Protein AF-E3GDX3-F1 (afdb_monomer_lite)

pLDDT: mean 76.15, std 14.38, range [38.31, 95.12]

Secondary structure (DSSP, 8-state):
-EEEEEEEETTEEEEEEEEEPPP-HHHHTTTTS--EEEEEEEEETTEEPS-GGGEEEESS-TT---SEEEE-THHHHHHHHHHT----TTSPEEEEPPHHHHHHHHHHHHHHHHHHHHHHHHHHHHHHHHHTT--TTPEEEEEEETTEEEEE-TT---TTT--EEEET-S-S-HHHHHHHHHHTGGGEEEE-GGG-EEEEEEHHHHHHHHHHHHTT-

Foldseek 3Di:
DWDWDWDAFLNDIKIKTFAFDPDDLVNLLFPFDFLWTQTPWIDIPNRTDPCSRQWTWGQADPVRPGTWIKGADVRQVVSCVVNVDDDDPRDIDTGDDDPVCRVVSVVVSVVVVVVSVVSLVVLVVVVVVLLVVDDQQFKWKWWDDLRFIFIDGPPPPPPPDPSSSNRRVDHSPPVVVVLCVVQFVVQFPQADPPRITMGIDRVNSVVVSVVVVVVVD

Organism: NCBI:txid53442

Structure (mmCIF, N/CA/C/O backbone):
data_AF-E3GDX3-F1
#
_entry.id   AF-E3GDX3-F1
#
loop_
_atom_site.group_PDB
_atom_site.id
_atom_site.type_symbol
_atom_site.label_atom_id
_atom_site.label_alt_id
_atom_site.label_comp_id
_atom_site.label_asym_id
_atom_site.label_entity_id
_atom_site.label_seq_id
_atom_site.pdbx_PDB_ins_code
_atom_site.Cartn_x
_atom_site.Cartn_y
_atom_site.Cartn_z
_atom_site.occupancy
_atom_site.B_iso_or_equiv
_atom_site.auth_seq_id
_atom_site.auth_comp_id
_atom_site.auth_asym_id
_atom_site.auth_atom_id
_atom_site.pdbx_PDB_model_num
ATOM 1 N N . MET A 1 1 ? 6.123 3.458 11.623 1.00 82.56 1 MET A N 1
ATOM 2 C CA . MET A 1 1 ? 5.104 4.140 12.452 1.00 82.56 1 MET A CA 1
ATOM 3 C C . MET A 1 1 ? 4.732 3.248 13.625 1.00 82.56 1 MET A C 1
ATOM 5 O O . MET A 1 1 ? 4.450 2.070 13.415 1.00 82.56 1 MET A O 1
ATOM 9 N N . GLU A 1 2 ? 4.733 3.815 14.831 1.00 89.88 2 GLU A N 1
ATOM 10 C CA . GLU A 1 2 ? 4.191 3.199 16.049 1.00 89.88 2 GLU A CA 1
ATOM 11 C C . GLU A 1 2 ? 3.117 4.137 16.609 1.00 89.88 2 GLU A C 1
ATOM 13 O O . GLU A 1 2 ? 3.376 5.318 16.851 1.00 89.88 2 GLU A O 1
ATOM 18 N N . PHE A 1 3 ? 1.892 3.639 16.762 1.00 92.06 3 PHE A N 1
ATOM 19 C CA . PHE A 1 3 ? 0.749 4.476 17.115 1.00 92.06 3 PHE A CA 1
ATOM 20 C C . PHE A 1 3 ? -0.175 3.770 18.101 1.00 92.06 3 PHE A C 1
ATOM 22 O O . PHE A 1 3 ? -0.513 2.602 17.915 1.00 92.06 3 PHE A O 1
ATOM 29 N N . ARG A 1 4 ? -0.610 4.491 19.136 1.00 94.44 4 ARG A N 1
ATOM 30 C CA . ARG A 1 4 ? -1.522 3.983 20.162 1.00 94.44 4 ARG A CA 1
ATOM 31 C C . ARG A 1 4 ? -2.714 4.914 20.314 1.00 94.44 4 ARG A C 1
ATOM 33 O O . ARG A 1 4 ? -2.532 6.124 20.419 1.00 94.44 4 ARG A O 1
ATOM 40 N N . PHE A 1 5 ? -3.914 4.351 20.386 1.00 95.12 5 PHE A N 1
ATOM 41 C CA . PHE A 1 5 ? -5.121 5.111 20.702 1.00 95.12 5 PHE A CA 1
ATOM 42 C C . PHE A 1 5 ? -6.168 4.261 21.414 1.00 95.12 5 PHE A C 1
ATOM 44 O O . PHE A 1 5 ? -6.120 3.033 21.393 1.00 95.12 5 PHE A O 1
ATOM 51 N N . GLU A 1 6 ? -7.130 4.938 22.030 1.00 95.00 6 GLU A N 1
ATOM 52 C CA . GLU A 1 6 ? -8.251 4.319 22.729 1.00 95.00 6 GLU A CA 1
ATOM 53 C C . GLU A 1 6 ? -9.556 4.759 22.070 1.00 95.00 6 GLU A C 1
ATOM 55 O O . GLU A 1 6 ? -9.704 5.922 21.699 1.00 95.00 6 GLU A O 1
ATOM 60 N N . THR A 1 7 ? -10.495 3.837 21.894 1.00 94.06 7 THR A N 1
ATOM 61 C CA . THR A 1 7 ? -11.813 4.113 21.313 1.00 94.06 7 THR A CA 1
ATOM 62 C C . THR A 1 7 ? -12.870 3.206 21.937 1.00 94.06 7 THR A C 1
ATOM 64 O O . THR A 1 7 ? -12.538 2.208 22.578 1.00 94.06 7 THR A O 1
ATOM 67 N N . GLU A 1 8 ? -14.144 3.537 21.755 1.00 91.94 8 GLU A N 1
ATOM 68 C CA . GLU A 1 8 ? -15.252 2.692 22.195 1.00 91.94 8 GLU A CA 1
ATOM 69 C C . GLU A 1 8 ? -15.771 1.848 21.025 1.00 91.94 8 GLU A C 1
ATOM 71 O O . GLU A 1 8 ? -16.096 2.365 19.956 1.00 91.94 8 GLU A O 1
ATOM 76 N N . LEU A 1 9 ? -15.871 0.535 21.235 1.00 90.38 9 LEU A N 1
ATOM 77 C CA . LEU A 1 9 ? -16.475 -0.415 20.304 1.00 90.38 9 LEU A CA 1
ATOM 78 C C . LEU A 1 9 ? -17.530 -1.232 21.048 1.00 90.38 9 LEU A C 1
ATOM 80 O O . LEU A 1 9 ? -17.226 -1.896 22.037 1.00 90.38 9 LEU A O 1
ATOM 84 N N . GLY A 1 10 ? -18.780 -1.177 20.580 1.00 87.62 10 GLY A N 1
ATOM 85 C CA . GLY A 1 10 ? -19.881 -1.962 21.153 1.00 87.62 10 GLY A CA 1
ATOM 86 C C . GLY A 1 10 ? -20.131 -1.692 22.641 1.00 87.62 10 GLY A C 1
ATOM 87 O O . GLY A 1 10 ? -20.472 -2.610 23.385 1.00 87.62 10 GLY A O 1
ATOM 88 N N . GLY A 1 11 ? -19.918 -0.452 23.097 1.00 88.75 11 GLY A N 1
ATOM 89 C CA . GLY A 1 11 ? -20.055 -0.078 24.509 1.00 88.75 11 GLY A CA 1
ATOM 90 C C . GLY A 1 11 ? -18.893 -0.522 25.403 1.00 88.75 11 GLY A C 1
ATOM 91 O O . GLY A 1 11 ? -19.018 -0.486 26.627 1.00 88.75 11 GLY A O 1
ATOM 92 N N . LYS A 1 12 ? -17.775 -0.981 24.826 1.00 91.56 12 LYS A N 1
ATOM 93 C CA . LYS A 1 12 ? -16.561 -1.374 25.554 1.00 91.56 12 LYS A CA 1
ATOM 94 C C . LYS A 1 12 ? -15.362 -0.561 25.078 1.00 91.56 12 LYS A C 1
ATOM 96 O O . LYS A 1 12 ? -15.216 -0.293 23.888 1.00 91.56 12 LYS A O 1
ATOM 101 N N . ASN A 1 13 ? -14.452 -0.259 25.999 1.00 92.81 13 ASN A N 1
ATOM 102 C CA . ASN A 1 13 ? -13.187 0.384 25.659 1.00 92.81 13 ASN A CA 1
ATOM 103 C C . ASN A 1 13 ? -12.246 -0.591 24.938 1.00 92.81 13 ASN A C 1
ATOM 105 O O . ASN A 1 13 ? -12.046 -1.731 25.371 1.00 92.81 13 ASN A O 1
ATOM 109 N N . ALA A 1 14 ? -11.647 -0.108 23.856 1.00 93.69 14 ALA A N 1
ATOM 110 C CA . ALA A 1 14 ? -10.648 -0.786 23.051 1.00 93.69 14 ALA A CA 1
ATOM 111 C C . ALA A 1 14 ? -9.389 0.085 22.970 1.00 93.69 14 ALA A C 1
ATOM 113 O O . ALA A 1 14 ? -9.442 1.220 22.498 1.00 93.69 14 ALA A O 1
ATOM 114 N N . VAL A 1 15 ? -8.255 -0.453 23.407 1.00 95.00 15 VAL A N 1
ATOM 115 C CA . VAL A 1 15 ? -6.932 0.159 23.254 1.00 95.00 15 VAL A CA 1
ATOM 116 C C . VAL A 1 15 ? -6.233 -0.521 22.089 1.00 95.00 15 VAL A C 1
ATOM 118 O O . VAL A 1 15 ? -5.986 -1.724 22.145 1.00 95.00 15 VAL A O 1
ATOM 121 N N . PHE A 1 16 ? -5.915 0.237 21.047 1.00 94.00 16 PHE A N 1
ATOM 122 C CA . PHE A 1 16 ? -5.166 -0.237 19.891 1.00 94.00 16 PHE A CA 1
ATOM 123 C C . PHE A 1 16 ? -3.721 0.230 19.979 1.00 94.00 16 PHE A C 1
ATOM 125 O O . PHE A 1 16 ? -3.463 1.414 20.181 1.00 94.00 16 PHE A O 1
ATOM 132 N N . GLU A 1 17 ? -2.791 -0.694 19.767 1.00 93.75 17 GLU A N 1
ATOM 133 C CA . GLU A 1 17 ? -1.368 -0.413 19.592 1.00 93.75 17 GLU A CA 1
ATOM 134 C C . GLU A 1 17 ? -0.929 -0.991 18.253 1.00 93.75 17 GLU A C 1
ATOM 136 O O . GLU A 1 17 ? -1.130 -2.172 17.967 1.00 93.75 17 GLU A O 1
ATOM 141 N N . LEU A 1 18 ? -0.378 -0.134 17.406 1.00 90.69 18 LEU A N 1
ATOM 142 C CA . LEU A 1 18 ? -0.099 -0.418 16.011 1.00 90.69 18 LEU A CA 1
ATOM 143 C C . LEU A 1 18 ? 1.373 -0.215 15.738 1.00 90.69 18 LEU A C 1
ATOM 145 O O . LEU A 1 18 ? 1.954 0.792 16.141 1.00 90.69 18 LEU A O 1
ATOM 149 N N . ARG A 1 19 ? 1.924 -1.118 14.940 1.00 87.44 19 ARG A N 1
ATOM 150 C CA . ARG A 1 19 ? 3.223 -0.953 14.313 1.00 87.44 19 ARG A CA 1
ATOM 151 C C . ARG A 1 19 ? 3.094 -1.289 12.840 1.00 87.44 19 ARG A C 1
ATOM 153 O O . ARG A 1 19 ? 2.676 -2.393 12.480 1.00 87.44 19 ARG A O 1
ATOM 160 N N . THR A 1 20 ? 3.410 -0.326 11.984 1.00 79.50 20 THR A N 1
ATOM 161 C CA . THR A 1 20 ? 3.459 -0.565 10.538 1.00 79.50 20 THR A CA 1
ATOM 162 C C . THR A 1 20 ? 4.668 -1.417 10.196 1.00 79.50 20 THR A C 1
ATOM 164 O O . THR A 1 20 ? 5.700 -1.318 10.859 1.00 79.50 20 THR A O 1
ATOM 167 N N . ALA A 1 21 ? 4.549 -2.233 9.152 1.00 77.69 21 ALA A N 1
ATOM 168 C CA . ALA A 1 21 ? 5.716 -2.914 8.610 1.00 77.69 21 ALA A CA 1
ATOM 169 C C . ALA A 1 21 ? 6.743 -1.898 8.083 1.00 77.69 21 ALA A C 1
ATOM 171 O O . ALA A 1 21 ? 6.341 -0.803 7.669 1.00 77.69 21 ALA A O 1
ATOM 172 N N . PRO A 1 22 ? 8.045 -2.239 8.096 1.00 75.50 22 PRO A N 1
ATOM 173 C CA . PRO A 1 22 ? 9.045 -1.487 7.351 1.00 75.50 22 PRO A CA 1
ATOM 174 C C . PRO A 1 22 ? 8.621 -1.367 5.888 1.00 75.50 22 PRO A C 1
ATOM 176 O O . PRO A 1 22 ? 8.137 -2.345 5.308 1.00 75.50 22 PRO A O 1
ATOM 179 N N . LEU A 1 23 ? 8.799 -0.182 5.308 1.00 73.62 23 LEU A N 1
ATOM 180 C CA . LEU A 1 23 ? 8.512 0.027 3.898 1.00 73.62 23 LEU A CA 1
ATOM 181 C C . LEU A 1 23 ? 9.500 -0.766 3.045 1.00 73.62 23 LEU A C 1
ATOM 183 O O . LEU A 1 23 ? 10.691 -0.868 3.345 1.00 73.62 23 LEU A O 1
ATOM 187 N N . THR A 1 24 ? 8.978 -1.360 1.982 1.00 69.44 24 THR A N 1
ATOM 188 C CA . THR A 1 24 ? 9.754 -2.114 1.001 1.00 69.44 24 THR A CA 1
ATOM 189 C C . THR A 1 24 ? 9.741 -1.400 -0.345 1.00 69.44 24 THR A C 1
ATOM 191 O O . THR A 1 24 ? 8.855 -0.589 -0.623 1.00 69.44 24 THR A O 1
ATOM 194 N N . ASP A 1 25 ? 10.666 -1.766 -1.238 1.00 62.00 25 ASP A N 1
ATOM 195 C CA . ASP A 1 25 ? 10.625 -1.318 -2.638 1.00 62.00 25 ASP A CA 1
ATOM 196 C C . ASP A 1 25 ? 9.264 -1.649 -3.304 1.00 62.00 25 ASP A C 1
ATOM 198 O O . ASP A 1 25 ? 8.823 -0.954 -4.217 1.00 62.00 25 ASP A O 1
ATOM 202 N N . GLU A 1 26 ? 8.544 -2.684 -2.839 1.00 60.88 26 GLU A N 1
ATOM 203 C CA . GLU A 1 26 ? 7.199 -2.989 -3.339 1.00 60.88 26 GLU A CA 1
ATOM 204 C C . GLU A 1 26 ? 6.116 -2.015 -2.870 1.00 60.88 26 GLU A C 1
ATOM 206 O O . GLU A 1 26 ? 5.078 -1.914 -3.526 1.00 60.88 26 GLU A O 1
ATOM 211 N N . ASP A 1 27 ? 6.299 -1.370 -1.720 1.00 64.06 27 ASP A N 1
ATOM 212 C CA . ASP A 1 27 ? 5.340 -0.403 -1.180 1.00 64.06 27 ASP A CA 1
ATOM 213 C C . ASP A 1 27 ? 5.474 0.931 -1.913 1.00 64.06 27 ASP A C 1
ATOM 215 O O . ASP A 1 27 ? 4.465 1.510 -2.323 1.00 64.06 27 ASP A O 1
ATOM 219 N N . ALA A 1 28 ? 6.715 1.327 -2.227 1.00 62.47 28 ALA A N 1
ATOM 220 C CA . ALA A 1 28 ? 7.001 2.391 -3.188 1.00 62.47 28 ALA A CA 1
ATOM 221 C C . ALA A 1 28 ? 6.299 2.145 -4.531 1.00 62.47 28 ALA A C 1
ATOM 223 O O . ALA A 1 28 ? 5.834 3.077 -5.192 1.00 62.47 28 ALA A O 1
ATOM 224 N N . ALA A 1 29 ? 6.145 0.869 -4.894 1.00 56.53 29 ALA A N 1
ATOM 225 C CA . ALA A 1 29 ? 5.519 0.456 -6.130 1.00 56.53 29 ALA A CA 1
ATOM 226 C C . ALA A 1 29 ? 3.972 0.388 -6.127 1.00 56.53 29 ALA A C 1
ATOM 228 O O . ALA A 1 29 ? 3.379 -0.016 -7.125 1.00 56.53 29 ALA A O 1
ATOM 229 N N . LYS A 1 30 ? 3.285 0.730 -5.031 1.00 55.94 30 LYS A N 1
ATOM 230 C CA . LYS A 1 30 ? 1.822 0.529 -4.903 1.00 55.94 30 LYS A CA 1
ATOM 231 C C . LYS A 1 30 ? 1.051 1.775 -4.454 1.00 55.94 30 LYS A C 1
ATOM 233 O O . LYS A 1 30 ? -0.120 1.652 -4.098 1.00 55.94 30 LYS A O 1
ATOM 238 N N . LYS A 1 31 ? 1.669 2.964 -4.477 1.00 54.44 31 LYS A N 1
ATOM 239 C CA . LYS A 1 31 ? 1.125 4.227 -3.918 1.00 54.44 31 LYS A CA 1
ATOM 240 C C . LYS A 1 31 ? -0.286 4.603 -4.420 1.00 54.44 31 LYS A C 1
ATOM 242 O O . LYS A 1 31 ? -0.984 5.382 -3.778 1.00 54.44 31 LYS A O 1
ATOM 247 N N . THR A 1 32 ? -0.730 4.040 -5.539 1.00 48.25 32 THR A N 1
ATOM 248 C CA . THR A 1 32 ? -1.823 4.572 -6.360 1.00 48.25 32 THR A CA 1
ATOM 249 C C . THR A 1 32 ? -3.230 4.100 -5.982 1.00 48.25 32 THR A C 1
ATOM 251 O O . THR A 1 32 ? -4.209 4.704 -6.405 1.00 48.25 32 THR A O 1
ATOM 254 N N . THR A 1 33 ? -3.407 3.067 -5.149 1.00 47.22 33 THR A N 1
ATOM 255 C CA . THR A 1 33 ? -4.756 2.508 -4.896 1.00 47.22 33 THR A CA 1
ATOM 256 C C . THR A 1 33 ? -5.142 2.431 -3.425 1.00 47.22 33 THR A C 1
ATOM 258 O O . THR A 1 33 ? -5.587 1.394 -2.944 1.00 47.22 33 THR A O 1
ATOM 261 N N . LEU A 1 34 ? -5.121 3.597 -2.762 1.00 50.41 34 LEU A N 1
ATOM 262 C CA . LEU A 1 34 ? -5.558 3.896 -1.383 1.00 50.41 34 LEU A CA 1
ATOM 263 C C . LEU A 1 34 ? -4.384 3.941 -0.396 1.00 50.41 34 LEU A C 1
ATOM 265 O O . LEU A 1 34 ? -3.646 2.968 -0.275 1.00 50.41 34 LEU A O 1
ATOM 269 N N . ARG A 1 35 ? -4.265 5.055 0.351 1.00 62.44 35 ARG A N 1
ATOM 270 C CA . ARG A 1 35 ? -3.236 5.339 1.381 1.00 62.44 35 ARG A CA 1
ATOM 271 C C . ARG A 1 35 ? -3.375 4.433 2.613 1.00 62.44 35 ARG A C 1
ATOM 273 O O . ARG A 1 35 ? -3.676 4.900 3.710 1.00 62.44 35 ARG A O 1
ATOM 280 N N . GLY A 1 36 ? -3.279 3.127 2.394 1.00 69.00 36 GLY A N 1
ATOM 281 C CA . GLY A 1 36 ? -3.446 2.069 3.375 1.00 69.00 36 GLY A CA 1
ATOM 282 C C . GLY A 1 36 ? -2.123 1.372 3.653 1.00 69.00 36 GLY A C 1
ATOM 283 O O . GLY A 1 36 ? -1.626 0.640 2.802 1.00 69.00 36 GLY A O 1
ATOM 284 N N . TYR A 1 37 ? -1.593 1.528 4.860 1.00 76.62 37 TYR A N 1
ATOM 285 C CA . TYR A 1 37 ? -0.328 0.926 5.278 1.00 76.62 37 TYR A CA 1
ATOM 286 C C . TYR A 1 37 ? -0.565 -0.390 6.006 1.00 76.62 37 TYR A C 1
ATOM 288 O O . TYR A 1 37 ? -1.388 -0.460 6.920 1.00 76.62 37 TYR A O 1
ATOM 296 N N . LYS A 1 38 ? 0.143 -1.455 5.621 1.00 79.94 38 LYS A N 1
ATOM 297 C CA . LYS A 1 38 ? 0.026 -2.74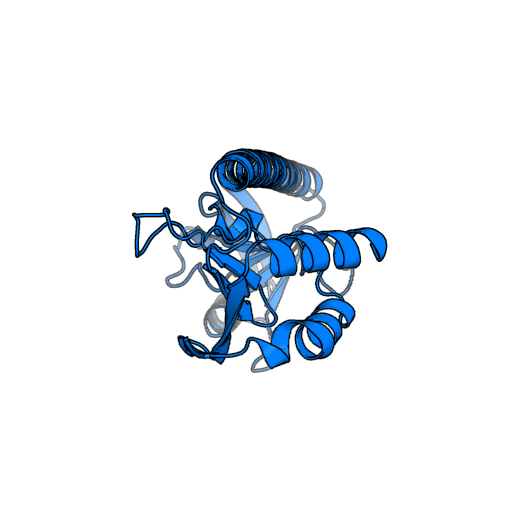4 6.316 1.00 79.94 38 LYS A CA 1
ATOM 298 C C . LYS A 1 38 ? 0.659 -2.679 7.703 1.00 79.94 38 LYS A C 1
ATOM 300 O O . LYS A 1 38 ? 1.756 -2.152 7.885 1.00 79.94 38 LYS A O 1
ATOM 305 N N . CYS A 1 39 ? -0.023 -3.279 8.672 1.00 80.50 39 CYS A N 1
ATOM 306 C CA . CYS A 1 39 ? 0.522 -3.458 10.011 1.00 80.50 39 CYS A CA 1
ATOM 307 C C . CYS A 1 39 ? 1.439 -4.690 10.063 1.00 80.50 39 CYS A C 1
ATOM 309 O O . CYS A 1 39 ? 1.068 -5.765 9.590 1.00 80.50 39 CYS A O 1
ATOM 311 N N . GLU A 1 40 ? 2.611 -4.542 10.678 1.00 83.12 40 GLU A N 1
ATOM 312 C CA . GLU A 1 40 ? 3.463 -5.657 11.116 1.00 83.12 40 GLU A CA 1
ATOM 313 C C . GLU A 1 40 ? 2.964 -6.221 12.445 1.00 83.12 40 GLU A C 1
ATOM 315 O O . GLU A 1 40 ? 2.999 -7.430 12.655 1.00 83.12 40 GLU A O 1
ATOM 320 N N . GLN A 1 41 ? 2.438 -5.361 13.319 1.00 86.38 41 GLN A N 1
ATOM 321 C CA . GLN A 1 41 ? 1.893 -5.762 14.606 1.00 86.38 41 GLN A CA 1
ATOM 322 C C . GLN A 1 41 ? 0.672 -4.918 14.953 1.00 86.38 41 GLN A C 1
ATOM 324 O O . GLN A 1 41 ? 0.650 -3.706 14.740 1.00 86.38 41 GLN A O 1
ATOM 329 N N . VAL A 1 42 ? -0.343 -5.579 15.505 1.00 87.38 42 VAL A N 1
ATOM 330 C CA . VAL A 1 42 ? -1.505 -4.929 16.111 1.00 87.38 42 VAL A CA 1
ATOM 331 C C . VAL A 1 42 ? -1.778 -5.612 17.437 1.00 87.38 42 VAL A C 1
ATOM 333 O O . VAL A 1 42 ? -1.913 -6.838 17.473 1.00 87.38 42 VAL A O 1
ATOM 336 N N . MET A 1 43 ? -1.864 -4.831 18.507 1.00 90.94 43 MET A N 1
ATOM 337 C CA . MET A 1 43 ? -2.337 -5.291 19.805 1.00 90.94 43 MET A CA 1
ATOM 338 C C . MET A 1 43 ? -3.652 -4.604 20.143 1.00 90.94 43 MET A C 1
ATOM 340 O O . MET A 1 43 ? -3.838 -3.420 19.856 1.00 90.94 43 MET A O 1
ATOM 344 N N . VAL A 1 44 ? -4.560 -5.364 20.743 1.00 91.31 44 VAL A N 1
ATOM 345 C CA . VAL A 1 44 ? -5.856 -4.878 21.207 1.00 91.31 44 VAL A CA 1
ATOM 346 C C . VAL A 1 44 ? -5.981 -5.224 22.680 1.00 91.31 44 VAL A C 1
ATOM 348 O O . VAL A 1 44 ? -5.914 -6.395 23.041 1.00 91.31 44 VAL A O 1
ATOM 351 N N . ASN A 1 45 ? -6.118 -4.215 23.540 1.00 92.56 45 ASN A N 1
ATOM 352 C CA . ASN A 1 45 ? -6.130 -4.377 25.000 1.00 92.56 45 ASN A CA 1
ATOM 353 C C . ASN A 1 45 ? -4.924 -5.188 25.530 1.00 92.56 45 ASN A C 1
ATOM 355 O O . ASN A 1 45 ? -5.056 -5.976 26.462 1.00 92.56 45 ASN A O 1
ATOM 359 N N . GLY A 1 46 ? -3.746 -5.005 24.920 1.00 88.69 46 GLY A N 1
ATOM 360 C CA . GLY A 1 46 ? -2.513 -5.722 25.268 1.00 88.69 46 GLY A CA 1
ATOM 361 C C . GLY A 1 46 ? -2.365 -7.118 24.647 1.00 88.69 46 GLY A C 1
ATOM 362 O O . GLY A 1 46 ? -1.319 -7.744 24.813 1.00 88.69 46 GLY A O 1
ATOM 363 N N . GLU A 1 47 ? -3.357 -7.612 23.899 1.00 88.62 47 GLU A N 1
ATOM 364 C CA . GLU A 1 47 ? -3.279 -8.900 23.202 1.00 88.62 47 GLU A CA 1
ATOM 365 C C . GLU A 1 47 ? -2.868 -8.728 21.737 1.00 88.62 47 GLU A C 1
ATOM 367 O O . GLU A 1 47 ? -3.541 -8.049 20.961 1.00 88.62 47 GLU A O 1
ATOM 372 N N . ALA A 1 48 ? -1.773 -9.376 21.331 1.00 87.69 48 ALA A N 1
ATOM 373 C CA . ALA A 1 48 ? -1.306 -9.349 19.948 1.00 87.69 48 ALA A CA 1
ATOM 374 C C . ALA A 1 48 ? -2.203 -10.182 19.015 1.00 87.69 48 ALA A C 1
ATOM 376 O O . ALA A 1 48 ? -2.479 -11.361 19.261 1.00 87.69 48 ALA A O 1
ATOM 377 N N . LEU A 1 49 ? -2.601 -9.591 17.888 1.00 85.25 49 LEU A N 1
ATOM 378 C CA . LEU A 1 49 ? -3.384 -10.274 16.863 1.00 85.25 49 LEU A CA 1
ATOM 379 C C . LEU A 1 49 ? -2.517 -11.223 16.035 1.00 85.25 49 LEU A C 1
ATOM 381 O O . LEU A 1 49 ? -1.411 -10.893 15.616 1.00 85.25 49 LEU A O 1
ATOM 385 N N . LYS A 1 50 ? -3.060 -12.410 15.740 1.00 76.94 50 LYS A N 1
ATOM 386 C CA . LYS A 1 50 ? -2.323 -13.492 15.066 1.00 76.94 50 LYS A CA 1
ATOM 387 C C . LYS A 1 50 ? -2.007 -13.224 13.591 1.00 76.94 50 LYS A C 1
ATOM 389 O O . LYS A 1 50 ? -1.081 -13.829 13.072 1.00 76.94 50 LYS A O 1
ATOM 394 N N . ASN A 1 51 ? -2.780 -12.373 12.909 1.00 77.56 51 ASN A N 1
ATOM 395 C CA . ASN A 1 51 ? -2.619 -12.115 11.471 1.00 77.56 51 ASN A CA 1
ATOM 396 C C . ASN A 1 51 ? -2.713 -10.610 11.138 1.00 77.56 51 ASN A C 1
ATOM 398 O O . ASN A 1 51 ? -3.681 -10.179 10.502 1.00 77.56 51 ASN A O 1
ATOM 402 N N . PRO A 1 52 ? -1.713 -9.804 11.534 1.00 72.62 52 PRO A N 1
ATOM 403 C CA . PRO A 1 52 ? -1.722 -8.351 11.342 1.00 72.62 52 PRO A CA 1
ATOM 404 C C . PRO A 1 52 ? -1.680 -7.931 9.862 1.00 72.62 52 PRO A C 1
ATOM 406 O O . PRO A 1 52 ? -2.164 -6.859 9.517 1.00 72.62 52 PRO A O 1
ATOM 409 N N . ALA A 1 53 ? -1.236 -8.815 8.959 1.00 67.69 53 ALA A N 1
ATOM 410 C CA . ALA A 1 53 ? -1.235 -8.593 7.508 1.00 67.69 53 ALA A CA 1
ATOM 411 C C . ALA A 1 53 ? -2.632 -8.350 6.891 1.00 67.69 53 ALA A C 1
ATOM 413 O O . ALA A 1 53 ? -2.731 -7.869 5.759 1.00 67.69 53 ALA A O 1
ATOM 414 N N . PHE A 1 54 ? -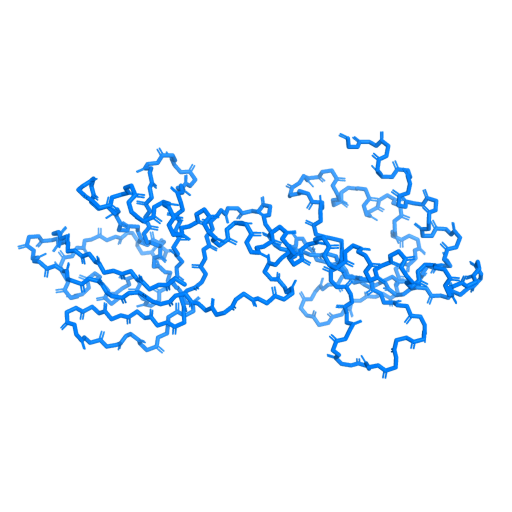3.712 -8.678 7.611 1.00 74.94 54 PHE A N 1
ATOM 415 C CA . PHE A 1 54 ? -5.093 -8.373 7.216 1.00 74.94 54 PHE A CA 1
ATOM 416 C C . PHE A 1 54 ? -5.617 -7.055 7.798 1.00 74.94 54 PHE A C 1
ATOM 418 O O . PHE A 1 54 ? -6.826 -6.812 7.760 1.00 74.94 54 PHE A O 1
ATOM 425 N N . ILE A 1 55 ? -4.723 -6.224 8.334 1.00 78.75 55 ILE A N 1
ATOM 426 C CA . ILE A 1 55 ? -5.043 -4.941 8.945 1.00 78.75 55 ILE A CA 1
ATOM 427 C C . ILE A 1 55 ? -4.287 -3.847 8.201 1.00 78.75 55 ILE A C 1
ATOM 429 O O . ILE A 1 55 ? -3.098 -3.976 7.891 1.00 78.75 55 ILE A O 1
ATOM 433 N N . SER A 1 56 ? -5.001 -2.782 7.859 1.00 82.50 56 SER A N 1
ATOM 434 C CA . SER A 1 56 ? -4.439 -1.647 7.131 1.00 82.50 56 SER A CA 1
ATOM 435 C C . SER A 1 56 ? -4.802 -0.330 7.810 1.00 82.50 56 SER A C 1
ATOM 437 O O . SER A 1 56 ? -5.959 -0.126 8.180 1.00 82.50 56 SER A O 1
ATOM 439 N N . CYS A 1 57 ? -3.811 0.545 7.948 1.00 83.38 57 CYS A N 1
ATOM 440 C CA . CYS A 1 57 ? -3.917 1.900 8.479 1.00 83.38 57 CYS A CA 1
ATOM 441 C C . CYS A 1 57 ? -4.212 2.867 7.335 1.00 83.38 57 CYS A C 1
ATOM 443 O O . CYS A 1 57 ? -3.353 3.062 6.479 1.00 83.38 57 CYS A O 1
ATOM 445 N N . TYR A 1 58 ? -5.409 3.450 7.302 1.00 81.31 58 TYR A N 1
ATOM 446 C CA . TYR A 1 58 ? -5.823 4.380 6.254 1.00 81.31 58 TYR A CA 1
ATOM 447 C C . TYR A 1 58 ? -5.783 5.831 6.727 1.00 81.31 58 TYR A C 1
ATOM 449 O O . TYR A 1 58 ? -6.295 6.125 7.807 1.00 81.31 58 TYR A O 1
ATOM 457 N N . ALA A 1 59 ? -5.232 6.725 5.900 1.00 75.44 59 ALA A N 1
ATOM 458 C CA . ALA A 1 59 ? -5.401 8.178 6.050 1.00 75.44 59 ALA A CA 1
ATOM 459 C C . ALA A 1 59 ? -6.842 8.613 5.741 1.00 75.44 59 ALA A C 1
ATOM 461 O O . ALA A 1 59 ? -7.402 9.487 6.393 1.00 75.44 59 ALA A O 1
ATOM 462 N N . GLU A 1 60 ? -7.438 7.968 4.739 1.00 74.19 60 GLU A N 1
ATOM 463 C CA . GLU A 1 60 ? -8.798 8.200 4.276 1.00 74.19 60 GLU A CA 1
ATOM 464 C C . GLU A 1 60 ? -9.352 6.884 3.718 1.00 74.19 60 GLU A C 1
ATOM 466 O O . GLU A 1 60 ? -8.643 6.118 3.055 1.00 74.19 60 GLU A O 1
ATOM 471 N N . THR A 1 61 ? -10.616 6.591 4.007 1.00 66.94 61 THR A N 1
ATOM 472 C CA . THR A 1 61 ? -11.317 5.435 3.435 1.00 66.94 61 THR A CA 1
ATOM 473 C C . THR A 1 61 ? -11.971 5.801 2.102 1.00 66.94 61 THR A C 1
ATOM 475 O O . THR A 1 61 ? -12.251 6.964 1.832 1.00 66.94 61 THR A O 1
ATOM 478 N N . ASN A 1 62 ? -12.335 4.811 1.279 1.00 60.91 62 ASN A N 1
ATOM 479 C CA . ASN A 1 62 ? -13.058 5.041 0.012 1.00 60.91 62 ASN A CA 1
ATOM 480 C C . ASN A 1 62 ? -14.406 5.766 0.203 1.00 60.91 62 ASN A C 1
ATOM 482 O O . ASN A 1 62 ? -15.014 6.202 -0.770 1.00 60.91 62 ASN A O 1
ATOM 486 N N . LYS A 1 63 ? -14.894 5.856 1.446 1.00 61.38 63 LYS A N 1
ATOM 487 C CA . LYS A 1 63 ? -16.112 6.575 1.822 1.00 61.38 63 LYS A CA 1
ATOM 488 C C . LYS A 1 63 ? -15.858 8.019 2.273 1.00 61.38 63 LYS A 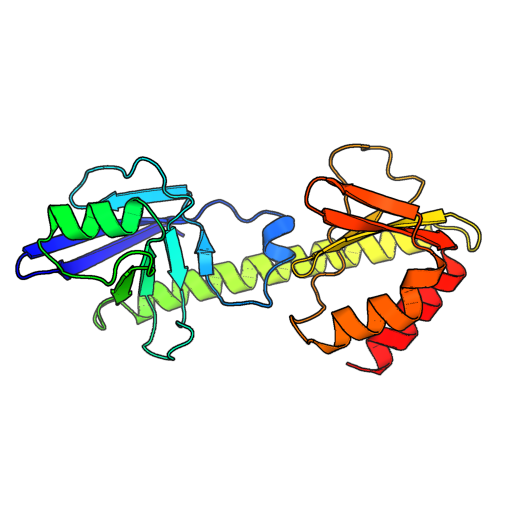C 1
ATOM 490 O O . LYS A 1 63 ? -16.819 8.709 2.584 1.00 61.38 63 LYS A O 1
ATOM 495 N N . LYS A 1 64 ? -14.598 8.475 2.299 1.00 57.78 64 LYS A N 1
ATOM 496 C CA . LYS A 1 64 ? -14.174 9.797 2.797 1.00 57.78 64 LYS A CA 1
ATOM 497 C C . LYS A 1 64 ? -14.597 10.076 4.244 1.00 57.78 64 LYS A C 1
ATOM 499 O O . LYS A 1 64 ? -14.861 11.210 4.622 1.00 57.78 64 LYS A O 1
ATOM 504 N N . GLU A 1 65 ? -14.665 9.029 5.065 1.00 68.38 65 GLU A N 1
ATOM 505 C CA . GLU A 1 65 ? -15.101 9.100 6.473 1.00 68.38 65 GLU A CA 1
ATOM 506 C C . GLU A 1 65 ? -13.933 9.393 7.442 1.00 68.38 65 GLU A C 1
ATOM 508 O O . GLU A 1 65 ? -14.053 9.187 8.646 1.00 68.38 65 GLU A O 1
ATOM 513 N N . GLY A 1 66 ? -12.796 9.874 6.925 1.00 78.81 66 GLY A N 1
ATOM 514 C CA . GLY A 1 66 ? -11.587 10.150 7.706 1.00 78.81 66 GLY A CA 1
ATOM 515 C C . GLY A 1 66 ? -10.671 8.932 7.909 1.00 78.81 66 GLY A C 1
ATOM 516 O O . GLY A 1 66 ? -10.860 7.890 7.263 1.00 78.81 66 GLY A O 1
ATOM 517 N N . PRO A 1 67 ? -9.642 9.066 8.767 1.00 88.94 67 PRO A N 1
ATOM 518 C CA . PRO A 1 67 ? -8.665 8.014 9.025 1.00 88.94 67 PRO A CA 1
ATOM 519 C C . PRO A 1 67 ? -9.271 6.849 9.810 1.00 88.94 67 PRO A C 1
ATOM 521 O O . PRO A 1 67 ? -10.036 7.033 10.762 1.00 88.94 67 PRO A O 1
ATOM 524 N N . ALA A 1 68 ? -8.897 5.627 9.435 1.00 90.44 68 ALA A N 1
ATOM 525 C CA . ALA A 1 68 ? -9.439 4.417 10.043 1.00 90.44 68 ALA A CA 1
ATOM 526 C C . ALA A 1 68 ? -8.469 3.235 9.972 1.00 90.44 68 ALA A C 1
ATOM 528 O O . ALA A 1 68 ? -7.641 3.128 9.064 1.00 90.44 68 ALA A O 1
ATOM 529 N N . LEU A 1 69 ? -8.654 2.284 10.883 1.00 89.31 69 LEU A N 1
ATOM 530 C CA . LEU A 1 69 ? -8.132 0.930 10.738 1.00 89.31 69 LEU A CA 1
ATOM 531 C C . LEU A 1 69 ? -9.132 0.071 9.980 1.00 89.31 69 LEU A C 1
ATOM 533 O O . LEU A 1 69 ? -10.311 0.030 10.322 1.00 89.31 69 LEU A O 1
ATOM 537 N N . CYS A 1 70 ? -8.654 -0.655 8.979 1.00 88.56 70 CYS A N 1
ATOM 538 C CA . CYS A 1 70 ? -9.451 -1.607 8.223 1.00 88.56 70 CYS A CA 1
ATOM 539 C C . CYS A 1 70 ? -9.037 -3.031 8.583 1.00 88.56 70 CYS A C 1
ATOM 541 O O . CYS A 1 70 ? -7.917 -3.444 8.283 1.00 88.56 70 CYS A O 1
ATOM 543 N N . PHE A 1 71 ? -9.953 -3.791 9.170 1.00 86.50 71 PHE A N 1
ATOM 544 C CA . PHE A 1 71 ? -9.789 -5.204 9.486 1.00 86.50 71 PHE A CA 1
ATOM 545 C C . PHE A 1 71 ? -10.476 -6.041 8.408 1.00 86.50 71 PHE A C 1
ATOM 547 O O . PHE A 1 71 ? -11.665 -5.868 8.130 1.00 86.50 71 PHE A O 1
ATOM 554 N N . LYS A 1 72 ? -9.742 -6.972 7.796 1.00 84.00 72 LYS A N 1
ATOM 555 C CA . LYS A 1 72 ? -10.266 -7.869 6.755 1.00 84.00 72 LYS A CA 1
ATOM 556 C C . LYS A 1 72 ? -10.382 -9.308 7.263 1.00 84.00 72 LYS A C 1
ATOM 558 O O . LYS A 1 72 ? -9.642 -9.747 8.145 1.00 84.00 72 LYS A O 1
ATOM 563 N N . PHE A 1 73 ? -11.292 -10.064 6.650 1.00 80.94 73 PHE A N 1
ATOM 564 C CA . PHE A 1 73 ? -11.461 -11.506 6.863 1.00 80.94 73 PHE A CA 1
ATOM 565 C C . PHE A 1 73 ? -11.636 -11.884 8.346 1.00 80.94 73 PHE A C 1
ATOM 567 O O . PHE A 1 73 ? -12.440 -11.285 9.055 1.00 80.94 73 PHE A O 1
ATOM 574 N N . GLY A 1 74 ? -10.891 -12.888 8.822 1.00 79.25 74 GLY A N 1
ATOM 575 C CA . GLY A 1 74 ? -10.984 -13.393 10.191 1.00 79.25 74 GLY A CA 1
ATOM 576 C C . GLY A 1 74 ? -10.646 -12.365 11.274 1.00 79.25 74 GLY A C 1
ATOM 577 O O . GLY A 1 74 ? -11.063 -12.559 12.409 1.00 79.25 74 GLY A O 1
ATOM 578 N N . MET A 1 75 ? -9.943 -11.271 10.950 1.00 85.75 75 MET A N 1
ATOM 579 C CA . MET A 1 75 ? -9.657 -10.215 11.931 1.00 85.75 75 MET A CA 1
ATOM 580 C C . MET A 1 75 ? -10.886 -9.347 12.214 1.00 85.75 75 MET A C 1
ATOM 582 O O . MET A 1 75 ? -11.111 -8.997 13.366 1.00 85.75 75 MET A O 1
ATOM 586 N N . ALA A 1 76 ? -11.724 -9.073 11.206 1.00 86.25 76 ALA A N 1
ATOM 587 C CA . ALA A 1 76 ? -12.994 -8.372 11.415 1.00 86.25 76 ALA A CA 1
ATOM 588 C C . ALA A 1 76 ? -13.904 -9.165 12.366 1.00 86.25 76 ALA A C 1
ATOM 590 O O . ALA A 1 76 ? -14.362 -8.629 13.369 1.00 86.25 76 ALA A O 1
ATOM 591 N N . LYS A 1 77 ? -14.048 -10.475 12.115 1.00 85.44 77 LYS A N 1
ATOM 592 C CA . LYS A 1 77 ? -14.839 -11.382 12.963 1.00 85.44 77 LYS A CA 1
ATOM 593 C C . LYS A 1 77 ? -14.324 -11.450 14.401 1.00 85.44 77 LYS A C 1
ATOM 595 O O . LYS A 1 77 ? -15.111 -11.510 15.334 1.00 85.44 77 LYS A O 1
ATOM 600 N N . TRP A 1 78 ? -13.004 -11.438 14.587 1.00 88.00 78 TRP A N 1
ATOM 601 C CA . TRP A 1 78 ? -12.424 -11.436 15.928 1.00 88.00 78 TRP A CA 1
ATOM 602 C C . TRP A 1 78 ? -12.792 -10.160 16.698 1.00 88.00 78 TRP A C 1
ATOM 604 O O . TRP A 1 78 ? -13.221 -10.251 17.844 1.00 88.00 78 TRP A O 1
ATOM 614 N N . ILE A 1 79 ? -12.697 -8.983 16.066 1.00 89.06 79 ILE A N 1
ATOM 615 C CA . ILE A 1 79 ? -13.104 -7.711 16.689 1.00 89.06 79 ILE A CA 1
ATOM 616 C C . ILE A 1 79 ? -14.611 -7.719 17.004 1.00 89.06 79 ILE A C 1
ATOM 618 O O . ILE A 1 79 ? -15.004 -7.325 18.101 1.00 89.06 79 ILE A O 1
ATOM 622 N N . GLU A 1 80 ? -15.447 -8.218 16.088 1.00 89.62 80 GLU A N 1
ATOM 623 C CA . GLU A 1 80 ? -16.891 -8.399 16.312 1.00 89.62 80 GLU A CA 1
ATOM 624 C C . GLU A 1 80 ? -17.176 -9.218 17.580 1.00 89.62 80 GLU A C 1
ATOM 626 O O . GLU A 1 80 ? -17.947 -8.786 18.436 1.00 89.62 80 GLU A O 1
ATOM 631 N N . GLU A 1 81 ? -16.502 -10.359 17.746 1.00 89.88 81 GLU A N 1
ATOM 632 C CA . GLU A 1 81 ? -16.674 -11.253 18.898 1.00 89.88 81 GLU A CA 1
ATOM 633 C C . GLU A 1 81 ? -16.197 -10.626 20.218 1.00 89.88 81 GLU A C 1
ATOM 635 O O . GLU A 1 81 ? -16.879 -10.746 21.237 1.00 89.88 81 GLU A O 1
ATOM 640 N N . GLN A 1 82 ? -15.054 -9.931 20.217 1.00 89.38 82 GLN A N 1
ATOM 641 C CA . GLN A 1 82 ? -14.510 -9.309 21.432 1.00 89.38 82 GLN A CA 1
ATOM 642 C C . GLN A 1 82 ? -15.376 -8.147 21.933 1.00 89.38 82 GLN A C 1
ATOM 644 O O . GLN A 1 82 ? -15.655 -8.019 23.135 1.00 89.38 82 GLN A O 1
ATOM 649 N N . PHE A 1 83 ? -15.834 -7.305 21.010 1.00 91.69 83 PHE A N 1
ATOM 650 C CA . PHE A 1 83 ? -16.511 -6.053 21.339 1.00 91.69 83 PHE A CA 1
ATOM 651 C C . PHE A 1 83 ? -18.033 -6.131 21.217 1.00 91.69 83 PHE A C 1
ATOM 653 O O . PHE A 1 83 ? -18.714 -5.208 21.644 1.00 91.69 83 PHE A O 1
ATOM 660 N N . GLY A 1 84 ? -18.587 -7.246 20.732 1.00 89.44 84 GLY A N 1
ATOM 661 C CA . GLY A 1 84 ? -20.034 -7.421 20.585 1.00 89.44 84 GLY A CA 1
ATOM 662 C C . GLY A 1 84 ? -20.637 -6.478 19.545 1.00 89.44 84 GLY A C 1
ATOM 663 O O . GLY A 1 84 ? -21.751 -5.995 19.731 1.00 89.44 84 GLY A O 1
ATOM 664 N N . ILE A 1 85 ? -19.889 -6.183 18.479 1.00 89.19 85 ILE A N 1
ATOM 665 C CA . ILE A 1 85 ? -20.337 -5.320 17.380 1.00 89.19 85 ILE A CA 1
ATOM 666 C C . ILE A 1 85 ? -20.804 -6.162 16.194 1.00 89.19 85 ILE A C 1
ATOM 668 O O . ILE A 1 85 ? -20.234 -7.211 15.900 1.00 89.19 85 ILE A O 1
ATOM 672 N N . GLU A 1 86 ? -21.827 -5.688 15.487 1.00 85.94 86 GLU A N 1
ATOM 673 C CA . GLU A 1 86 ? -22.311 -6.331 14.268 1.00 85.94 86 GLU A CA 1
ATOM 674 C C . GLU A 1 86 ? -21.691 -5.674 13.035 1.00 85.94 86 GLU A C 1
ATOM 676 O O . GLU A 1 86 ? -21.844 -4.475 12.800 1.00 85.94 86 GLU A O 1
ATOM 681 N N . ASN A 1 87 ? -21.029 -6.475 12.205 1.00 84.12 87 ASN A N 1
ATOM 682 C CA . ASN A 1 87 ? -20.620 -6.070 10.870 1.00 84.12 87 ASN A CA 1
ATOM 683 C C . ASN A 1 87 ? -21.083 -7.115 9.845 1.00 84.12 87 ASN A C 1
ATOM 685 O O . ASN A 1 87 ? -21.375 -8.274 10.155 1.00 84.12 87 ASN A O 1
ATOM 689 N N . LYS A 1 88 ? -21.280 -6.672 8.602 1.00 80.31 88 LYS A N 1
ATOM 690 C CA . LYS A 1 88 ? -21.869 -7.525 7.571 1.00 80.31 88 LYS A CA 1
ATOM 691 C C . LYS A 1 88 ? -20.901 -8.650 7.231 1.00 80.31 88 LYS A C 1
ATOM 693 O O . LYS A 1 88 ? -19.736 -8.416 6.918 1.00 80.31 88 LYS A O 1
ATOM 698 N N . LYS A 1 89 ? -21.413 -9.882 7.210 1.00 75.88 89 LYS A N 1
ATOM 699 C CA . LYS A 1 89 ? -20.627 -11.075 6.877 1.00 75.88 89 LYS A CA 1
ATOM 700 C C . LYS A 1 89 ? -19.862 -10.880 5.563 1.00 75.88 89 LYS A C 1
ATOM 702 O O . LYS A 1 89 ? -20.457 -10.611 4.523 1.00 75.88 89 LYS A O 1
ATOM 707 N N . GLY A 1 90 ? -18.545 -11.062 5.621 1.00 72.12 90 GLY A N 1
ATOM 708 C CA . GLY A 1 90 ? -17.655 -10.930 4.465 1.00 72.12 90 GLY A CA 1
ATOM 709 C C . GLY A 1 90 ? -17.258 -9.492 4.117 1.00 72.12 90 GLY A C 1
ATOM 710 O O . GLY A 1 90 ? -16.512 -9.307 3.158 1.00 72.12 90 GLY A O 1
ATOM 711 N N . GLN A 1 91 ? -17.708 -8.487 4.874 1.00 81.50 91 GLN A N 1
ATOM 712 C CA . GLN A 1 91 ? -17.257 -7.105 4.721 1.00 81.50 91 GLN A CA 1
ATOM 713 C C . GLN A 1 91 ? -16.079 -6.797 5.643 1.00 81.50 91 GLN A C 1
ATOM 715 O O . GLN A 1 91 ? -15.949 -7.360 6.731 1.00 81.50 91 GLN A O 1
ATOM 720 N N . ALA A 1 92 ? -15.212 -5.895 5.185 1.00 85.31 92 ALA A N 1
ATOM 721 C CA . ALA A 1 92 ? -14.165 -5.341 6.025 1.00 85.31 92 ALA A CA 1
ATOM 722 C C . ALA A 1 92 ? -14.782 -4.454 7.112 1.00 85.31 92 ALA A C 1
ATOM 724 O O . ALA A 1 92 ? -15.697 -3.677 6.834 1.00 85.31 92 ALA A O 1
ATOM 725 N N . LEU A 1 93 ? -14.253 -4.560 8.326 1.00 87.81 93 LEU A N 1
ATOM 726 C CA . LEU A 1 93 ? -14.625 -3.704 9.443 1.00 87.81 93 LEU A CA 1
ATOM 727 C C . LEU A 1 93 ? -13.707 -2.481 9.460 1.00 87.81 93 LEU A C 1
ATOM 729 O O . LEU A 1 93 ? -12.488 -2.625 9.373 1.00 87.81 93 LEU A O 1
ATOM 733 N N . TYR A 1 94 ? -14.289 -1.295 9.608 1.00 88.75 94 TYR A N 1
ATOM 734 C CA . TYR A 1 94 ? -13.550 -0.044 9.744 1.00 88.75 94 TYR A CA 1
ATOM 735 C C . TYR A 1 94 ? -13.722 0.500 11.159 1.00 88.75 94 TYR A C 1
ATOM 737 O O . TYR A 1 94 ? -14.846 0.703 11.611 1.00 88.75 94 TYR A O 1
ATOM 745 N N . VAL A 1 95 ? -12.608 0.730 11.847 1.00 90.69 95 VAL A N 1
ATOM 746 C CA . VAL A 1 95 ? -12.565 1.378 13.160 1.00 90.69 95 VAL A CA 1
ATOM 747 C C . VAL A 1 95 ? -11.997 2.774 12.959 1.00 90.69 95 VAL A C 1
ATOM 749 O O . VAL A 1 95 ? -10.835 2.915 12.580 1.00 90.69 95 VAL A O 1
ATOM 752 N N . ALA A 1 96 ? -12.822 3.796 13.172 1.00 90.75 96 ALA A N 1
ATOM 753 C CA . ALA A 1 96 ? -12.404 5.186 13.031 1.00 90.75 96 ALA A CA 1
ATOM 754 C C . ALA A 1 96 ? -11.340 5.551 14.076 1.00 90.75 96 ALA A C 1
ATOM 756 O O . ALA A 1 96 ? -11.428 5.142 15.239 1.00 90.75 96 ALA A O 1
ATOM 757 N N . ILE A 1 97 ? -10.350 6.342 13.662 1.00 92.19 97 ILE A N 1
ATOM 758 C CA . ILE A 1 97 ? -9.393 6.946 14.589 1.00 92.19 97 ILE A CA 1
ATOM 759 C C . ILE A 1 97 ? -10.094 8.123 15.300 1.00 92.19 97 ILE A C 1
ATOM 761 O O . ILE A 1 97 ? -10.653 8.980 14.610 1.00 92.19 97 ILE A O 1
ATOM 765 N N . PRO A 1 98 ? -10.092 8.200 16.645 1.00 92.81 98 PRO A N 1
ATOM 766 C CA . PRO A 1 98 ? -10.755 9.278 17.383 1.00 92.81 98 PRO A CA 1
ATOM 767 C C . PRO A 1 98 ? -10.186 10.657 17.051 1.00 92.81 98 PRO A C 1
ATOM 769 O O . PRO A 1 98 ? -8.967 10.817 16.996 1.00 92.81 98 PRO A O 1
ATOM 772 N N . GLU A 1 99 ? -11.051 11.668 16.917 1.00 92.44 99 GLU A N 1
ATOM 773 C CA . GLU A 1 99 ? -10.668 13.052 16.577 1.00 92.44 99 GLU A CA 1
ATOM 774 C C . GLU A 1 99 ? -9.542 13.607 17.459 1.00 92.44 99 GLU A C 1
ATOM 776 O O . GLU A 1 99 ? -8.647 14.289 16.965 1.00 92.44 99 GLU A O 1
ATOM 781 N N . SER A 1 100 ? -9.532 13.242 18.745 1.00 93.88 100 SER A N 1
ATOM 782 C CA . SER A 1 100 ? -8.517 13.658 19.720 1.00 93.88 100 SER A CA 1
ATOM 783 C C . SER A 1 100 ? -7.083 13.272 19.346 1.00 93.88 100 SER A C 1
ATOM 785 O O . SER A 1 100 ? -6.144 13.900 19.830 1.00 93.88 100 SER A O 1
ATOM 787 N N . VAL A 1 101 ? -6.901 12.257 18.497 1.00 93.56 101 VAL A N 1
ATOM 788 C CA . VAL A 1 101 ? -5.586 11.749 18.079 1.00 93.56 101 VAL A CA 1
ATOM 789 C C . VAL A 1 101 ? -5.413 11.695 16.557 1.00 93.56 101 VAL A C 1
ATOM 791 O O . VAL A 1 101 ? -4.349 11.300 16.080 1.00 93.56 101 VAL A O 1
ATOM 794 N N . GLN A 1 102 ? -6.420 12.113 15.778 1.00 91.94 102 GLN A N 1
ATOM 795 C CA . GLN A 1 102 ? -6.375 12.065 14.310 1.00 91.94 102 GLN A CA 1
ATOM 796 C C . GLN A 1 102 ? -5.203 12.855 13.728 1.00 91.94 102 GLN A C 1
ATOM 798 O O . GLN A 1 102 ? -4.540 12.360 12.823 1.00 91.94 102 GLN A O 1
ATOM 803 N N . ALA A 1 103 ? -4.915 14.050 14.249 1.00 92.00 103 ALA A N 1
ATOM 804 C CA . ALA A 1 103 ? -3.821 14.877 13.739 1.00 92.00 103 ALA A CA 1
ATOM 805 C C . ALA A 1 103 ? -2.459 14.174 13.877 1.00 92.00 103 ALA A C 1
ATOM 807 O O . ALA A 1 103 ? -1.718 14.072 12.905 1.00 92.00 103 ALA A O 1
ATOM 808 N N . ALA A 1 104 ? -2.175 13.608 15.055 1.00 92.88 104 ALA A N 1
ATOM 809 C CA . ALA A 1 104 ? -0.941 12.863 15.306 1.00 92.88 104 ALA A CA 1
ATOM 810 C C . ALA A 1 104 ? -0.853 11.583 14.458 1.00 92.88 104 ALA A C 1
ATOM 812 O O . ALA A 1 104 ? 0.224 11.202 14.004 1.00 92.88 104 ALA A O 1
ATOM 813 N N . TYR A 1 105 ? -1.987 10.915 14.227 1.00 91.44 105 TYR A N 1
ATOM 814 C CA . TYR A 1 105 ? -2.047 9.764 13.330 1.00 91.44 105 TYR A CA 1
ATOM 815 C C . TYR A 1 105 ? -1.705 10.158 11.889 1.00 91.44 105 TYR A C 1
ATOM 817 O O . TYR A 1 105 ? -0.864 9.523 11.259 1.00 91.44 105 TYR A O 1
ATOM 825 N N . LEU A 1 106 ? -2.331 11.221 11.375 1.00 89.44 106 LEU A N 1
ATOM 826 C CA . LEU A 1 106 ? -2.113 11.701 10.012 1.00 89.44 106 LEU A CA 1
ATOM 827 C C . LEU A 1 106 ? -0.678 12.187 9.795 1.00 89.44 106 LEU A C 1
ATOM 829 O O . LEU A 1 106 ? -0.120 11.914 8.740 1.00 89.44 106 LEU A O 1
ATOM 833 N N . GLU A 1 107 ? -0.057 12.819 10.792 1.00 90.44 107 GLU A N 1
ATOM 834 C CA . GLU A 1 107 ? 1.358 13.209 10.736 1.00 90.44 107 GLU A CA 1
ATOM 835 C C . GLU A 1 107 ? 2.281 11.989 10.563 1.00 90.44 107 GLU A C 1
ATOM 837 O O . GLU A 1 107 ? 3.182 12.000 9.722 1.00 90.44 107 GLU A O 1
ATOM 842 N N . GLN A 1 108 ? 2.030 10.894 11.294 1.00 88.94 108 GLN A N 1
ATOM 843 C CA . GLN A 1 108 ? 2.803 9.660 11.107 1.00 88.94 108 GLN A CA 1
ATOM 844 C C . GLN A 1 108 ? 2.568 9.025 9.733 1.00 88.94 108 GLN A C 1
ATOM 846 O O . GLN A 1 108 ? 3.502 8.482 9.144 1.00 88.94 108 GLN A O 1
ATOM 851 N N . ILE A 1 109 ? 1.344 9.104 9.211 1.00 85.94 109 ILE A N 1
ATOM 852 C CA . ILE A 1 109 ? 1.034 8.625 7.863 1.00 85.94 109 ILE A CA 1
ATOM 853 C C . ILE A 1 109 ? 1.737 9.481 6.799 1.00 85.94 109 ILE A C 1
ATOM 855 O O . ILE A 1 109 ? 2.315 8.928 5.868 1.00 85.94 109 ILE A O 1
ATOM 859 N N . GLU A 1 110 ? 1.772 10.804 6.957 1.00 85.69 110 GLU A N 1
ATOM 860 C CA . GLU A 1 110 ? 2.490 11.704 6.047 1.00 85.69 110 GLU A CA 1
ATOM 861 C C . GLU A 1 110 ? 4.004 11.428 6.052 1.00 85.69 110 GLU A C 1
ATOM 863 O O . GLU A 1 110 ? 4.660 11.504 5.015 1.00 85.69 110 GLU A O 1
ATOM 868 N N . 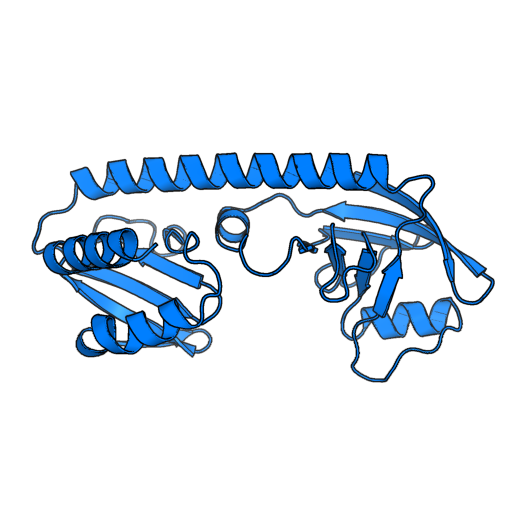SER A 1 111 ? 4.573 11.055 7.203 1.00 86.12 111 SER A N 1
ATOM 869 C CA . SER A 1 111 ? 5.973 10.620 7.272 1.00 86.12 111 SER A CA 1
ATOM 870 C C . SER A 1 111 ? 6.232 9.360 6.442 1.00 86.12 111 SER A C 1
ATOM 872 O O . SER A 1 111 ? 7.286 9.262 5.818 1.00 86.12 111 SER A O 1
ATOM 874 N N . LEU A 1 112 ? 5.294 8.408 6.424 1.00 84.19 112 LEU A N 1
ATOM 875 C CA . LEU A 1 112 ? 5.404 7.215 5.582 1.00 84.19 112 LEU A CA 1
ATOM 876 C C . LEU A 1 112 ? 5.219 7.554 4.096 1.00 84.19 112 LEU A C 1
ATOM 878 O O . LEU A 1 112 ? 5.925 6.992 3.262 1.00 84.19 112 LEU A O 1
ATOM 882 N N . ASP A 1 113 ? 4.325 8.497 3.767 1.00 81.12 113 ASP A N 1
ATOM 883 C CA . ASP A 1 113 ? 4.148 8.988 2.392 1.00 81.12 113 ASP A CA 1
ATOM 884 C C . ASP A 1 113 ? 5.475 9.577 1.860 1.00 81.12 113 ASP A C 1
ATOM 886 O O . ASP A 1 113 ? 5.856 9.302 0.720 1.00 81.12 113 ASP A O 1
ATOM 890 N N . LYS A 1 114 ? 6.211 10.330 2.694 1.00 84.00 114 LYS A N 1
ATOM 891 C CA . LYS A 1 114 ? 7.529 10.900 2.349 1.00 84.00 114 LYS A CA 1
ATOM 892 C C . LYS A 1 114 ? 8.603 9.832 2.145 1.00 84.00 114 LYS A C 1
ATOM 894 O O . LYS A 1 114 ? 9.326 9.882 1.157 1.00 84.00 114 LYS A O 1
ATOM 899 N N . GLU A 1 115 ? 8.684 8.841 3.030 1.00 83.56 115 GLU A N 1
ATOM 900 C CA . GLU A 1 115 ? 9.639 7.731 2.884 1.00 83.56 115 GLU A CA 1
ATOM 901 C C . GLU A 1 115 ? 9.358 6.913 1.608 1.00 83.56 115 GLU A C 1
ATOM 903 O O . GLU A 1 115 ? 10.279 6.511 0.897 1.00 83.56 115 GLU A O 1
ATOM 908 N N . ILE A 1 116 ? 8.081 6.740 1.244 1.00 77.94 116 ILE A N 1
ATOM 909 C CA . ILE A 1 116 ? 7.688 6.157 -0.045 1.00 77.94 116 ILE A CA 1
ATOM 910 C C . ILE A 1 116 ? 8.194 7.000 -1.223 1.00 77.94 116 ILE A C 1
ATOM 912 O O . ILE A 1 116 ? 8.706 6.433 -2.187 1.00 77.94 116 ILE A O 1
ATOM 916 N N . GLU A 1 117 ? 8.058 8.327 -1.174 1.00 78.50 117 GLU A N 1
ATOM 917 C CA . GLU A 1 117 ? 8.547 9.221 -2.237 1.00 78.50 117 GLU A CA 1
ATOM 918 C C . GLU A 1 117 ? 10.064 9.129 -2.418 1.00 78.50 117 GLU A C 1
ATOM 920 O O . GLU A 1 117 ? 10.550 9.086 -3.550 1.00 78.50 117 GLU A O 1
ATOM 925 N N . GLU A 1 118 ? 10.812 9.022 -1.322 1.00 82.81 118 GLU A N 1
ATOM 926 C CA . GLU A 1 118 ? 12.262 8.822 -1.360 1.00 82.81 118 GLU A CA 1
ATOM 927 C C . GLU A 1 118 ? 12.633 7.476 -1.999 1.00 82.81 118 GLU A C 1
ATOM 929 O O . GLU A 1 118 ? 13.494 7.422 -2.882 1.00 82.81 118 GLU A O 1
ATOM 934 N N . LEU A 1 119 ? 11.941 6.394 -1.624 1.00 77.12 119 LEU A N 1
ATOM 935 C CA . LEU A 1 119 ? 12.133 5.075 -2.237 1.00 77.12 119 LEU A CA 1
ATOM 936 C C . LEU A 1 119 ? 11.790 5.079 -3.735 1.00 77.12 119 LEU A C 1
ATOM 938 O O . LEU A 1 119 ? 12.479 4.432 -4.529 1.00 77.12 119 LEU A O 1
ATOM 942 N N . GLN A 1 120 ? 10.757 5.824 -4.139 1.00 74.44 120 GLN A N 1
ATOM 943 C CA . GLN A 1 120 ? 10.386 6.001 -5.546 1.00 74.44 120 GLN A CA 1
ATOM 944 C C . GLN A 1 120 ? 11.473 6.749 -6.327 1.00 74.44 120 GLN A C 1
ATOM 946 O O . GLN A 1 120 ? 11.859 6.300 -7.408 1.00 74.44 120 GLN A O 1
ATOM 951 N N . ALA A 1 121 ? 12.007 7.839 -5.774 1.00 76.00 121 ALA A N 1
ATOM 952 C CA . ALA A 1 121 ? 13.075 8.610 -6.404 1.00 76.00 121 ALA A CA 1
ATOM 953 C C . ALA A 1 121 ? 14.369 7.789 -6.558 1.00 76.00 121 ALA A C 1
ATOM 955 O O . ALA A 1 121 ? 15.015 7.825 -7.608 1.00 76.00 121 ALA A O 1
ATOM 956 N N . GLU A 1 122 ? 14.733 6.993 -5.550 1.00 78.81 122 GLU A N 1
ATOM 957 C CA . GLU A 1 122 ? 15.906 6.114 -5.626 1.00 78.81 122 GLU A CA 1
ATOM 958 C C . GLU A 1 122 ? 15.696 4.970 -6.635 1.00 78.81 122 GLU A C 1
ATOM 960 O O . GLU A 1 122 ? 16.611 4.599 -7.374 1.00 78.81 122 GLU A O 1
ATOM 965 N N . ALA A 1 123 ? 14.482 4.416 -6.726 1.00 71.62 123 ALA A N 1
ATOM 966 C CA . ALA A 1 123 ? 14.134 3.445 -7.763 1.00 71.62 123 ALA A CA 1
ATOM 967 C C . ALA A 1 123 ? 14.247 4.039 -9.178 1.00 71.62 123 ALA A C 1
ATOM 969 O O . ALA A 1 123 ? 14.803 3.389 -10.066 1.00 71.62 123 ALA A O 1
ATOM 970 N N . GLU A 1 124 ? 13.787 5.274 -9.375 1.00 72.00 124 GLU A N 1
ATOM 971 C CA . GLU A 1 124 ? 13.918 6.002 -10.639 1.00 72.00 124 GLU A CA 1
ATOM 972 C C . GLU A 1 124 ? 15.384 6.259 -11.006 1.00 72.00 124 GLU A C 1
ATOM 974 O O . GLU A 1 124 ? 15.805 5.961 -12.122 1.00 72.00 124 GLU A O 1
ATOM 979 N N . LYS A 1 125 ? 16.203 6.695 -10.049 1.00 75.56 125 LYS A N 1
ATOM 980 C CA . LYS A 1 125 ? 17.635 6.893 -10.283 1.00 75.56 125 LYS A CA 1
ATOM 981 C C . LYS A 1 125 ? 18.342 5.598 -10.702 1.00 75.56 125 LYS A C 1
ATOM 983 O O . LYS A 1 125 ? 19.134 5.610 -11.644 1.00 75.56 125 LYS A O 1
ATOM 988 N N . ARG A 1 126 ? 18.030 4.470 -10.049 1.00 73.38 126 ARG A N 1
ATOM 989 C CA . ARG A 1 126 ? 18.560 3.144 -10.426 1.00 73.38 126 ARG A CA 1
ATOM 990 C C . ARG A 1 126 ? 18.149 2.746 -11.848 1.00 73.38 126 ARG A C 1
ATOM 992 O O . ARG A 1 126 ? 18.957 2.163 -12.568 1.00 73.38 126 ARG A O 1
ATOM 999 N N . ARG A 1 127 ? 16.925 3.081 -12.278 1.00 69.31 127 ARG A N 1
ATOM 1000 C CA . ARG A 1 127 ? 16.466 2.874 -13.664 1.00 69.31 127 ARG A CA 1
ATOM 1001 C C . ARG A 1 127 ? 17.308 3.680 -14.644 1.00 69.31 127 ARG A C 1
ATOM 1003 O O . ARG A 1 127 ? 17.862 3.100 -15.568 1.00 69.31 127 ARG A O 1
ATOM 1010 N N . ASP A 1 128 ? 17.452 4.979 -14.407 1.00 71.56 128 ASP A N 1
ATOM 1011 C CA . ASP A 1 128 ? 18.199 5.869 -15.300 1.00 71.56 128 ASP A CA 1
ATOM 1012 C C . ASP A 1 128 ? 19.686 5.469 -15.403 1.00 71.56 128 ASP A C 1
ATOM 1014 O O . ASP A 1 128 ? 20.352 5.724 -16.408 1.00 71.56 128 ASP A O 1
ATOM 1018 N N . GLU A 1 129 ? 20.238 4.839 -14.362 1.00 74.50 129 GLU A N 1
ATOM 1019 C CA . GLU A 1 129 ? 21.568 4.224 -14.398 1.00 74.50 129 GLU A CA 1
ATOM 1020 C C . GLU A 1 129 ? 21.600 2.917 -15.202 1.00 74.50 129 GLU A C 1
ATOM 1022 O O . GLU A 1 129 ? 22.538 2.707 -15.975 1.00 74.50 129 GLU A O 1
ATOM 1027 N N . ASN A 1 130 ? 20.586 2.061 -15.074 1.00 71.88 130 ASN A N 1
ATOM 1028 C CA . ASN A 1 130 ? 20.464 0.838 -15.870 1.00 71.88 130 ASN A CA 1
ATOM 1029 C C . ASN A 1 130 ? 20.271 1.144 -17.361 1.00 71.88 130 ASN A C 1
ATOM 1031 O O . ASN A 1 130 ? 20.962 0.549 -18.186 1.00 71.88 130 ASN A O 1
ATOM 1035 N N . ASP A 1 131 ? 19.422 2.111 -17.707 1.00 70.75 131 ASP A N 1
ATOM 1036 C CA . ASP A 1 131 ? 19.129 2.524 -19.087 1.00 70.75 131 ASP A CA 1
ATOM 1037 C C . ASP A 1 131 ? 20.393 2.949 -19.857 1.00 70.75 131 ASP A C 1
ATOM 1039 O O . ASP A 1 131 ? 20.505 2.705 -21.057 1.00 70.75 131 ASP A O 1
ATOM 1043 N N . LYS A 1 132 ? 21.406 3.502 -19.173 1.00 77.81 132 LYS A N 1
ATOM 1044 C CA . LYS A 1 132 ? 22.709 3.853 -19.779 1.00 77.81 132 LYS A CA 1
ATOM 1045 C C . LYS A 1 132 ? 23.542 2.641 -20.202 1.00 77.81 132 LYS A C 1
ATOM 1047 O O . LYS A 1 132 ? 24.455 2.787 -21.013 1.00 77.81 132 LYS A O 1
ATOM 1052 N N . ASN A 1 133 ? 23.283 1.476 -19.613 1.00 73.81 133 ASN A N 1
ATOM 1053 C CA . ASN A 1 133 ? 24.062 0.253 -19.815 1.00 73.81 133 ASN A CA 1
ATOM 1054 C C . ASN A 1 133 ? 23.377 -0.744 -20.761 1.00 73.81 133 ASN A C 1
ATOM 1056 O O . ASN A 1 133 ? 23.966 -1.778 -21.085 1.00 73.81 133 ASN A O 1
ATOM 1060 N N . VAL A 1 134 ? 22.154 -0.442 -21.202 1.00 76.56 134 VAL A N 1
ATOM 1061 C CA . VAL A 1 134 ? 21.378 -1.254 -22.140 1.00 76.56 134 VAL A CA 1
ATOM 1062 C C . VAL A 1 134 ? 21.708 -0.884 -23.581 1.00 76.56 134 VAL A C 1
ATOM 1064 O O . VAL A 1 134 ? 21.912 0.283 -23.912 1.00 76.56 134 VAL A O 1
ATOM 1067 N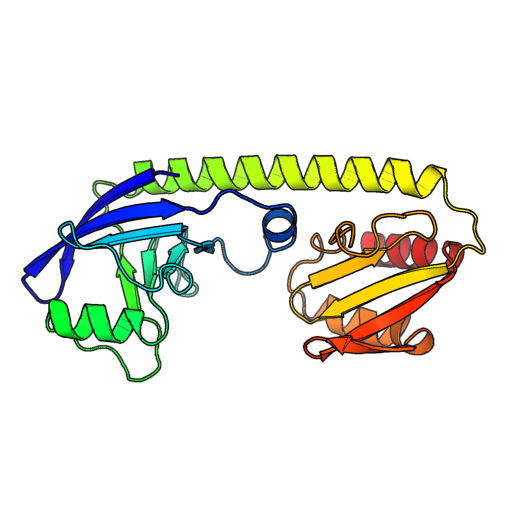 N . ARG A 1 135 ? 21.743 -1.886 -24.459 1.00 80.25 135 ARG A N 1
ATOM 1068 C CA . ARG A 1 135 ? 21.820 -1.703 -25.913 1.00 80.25 135 ARG A CA 1
ATOM 1069 C C . ARG A 1 135 ? 20.430 -1.797 -26.533 1.00 80.25 135 ARG A C 1
ATOM 1071 O O . ARG A 1 135 ? 19.588 -2.541 -26.054 1.00 80.25 135 ARG A O 1
ATOM 1078 N N . ASP A 1 136 ? 20.218 -1.128 -27.659 1.00 82.56 136 ASP A N 1
ATOM 1079 C CA . ASP A 1 136 ? 18.916 -1.070 -28.343 1.00 82.56 136 ASP A CA 1
ATOM 1080 C C . ASP A 1 136 ? 18.262 -2.437 -28.612 1.00 82.56 136 ASP A C 1
ATOM 1082 O O . ASP A 1 136 ? 17.040 -2.571 -28.503 1.00 82.56 136 ASP A O 1
ATOM 1086 N N . ASP A 1 137 ? 19.071 -3.448 -28.940 1.00 84.62 137 ASP A N 1
ATOM 1087 C CA . ASP A 1 137 ? 18.613 -4.806 -29.262 1.00 84.62 137 ASP A CA 1
ATOM 1088 C C . ASP A 1 137 ? 18.585 -5.751 -28.045 1.00 84.62 137 ASP A C 1
ATOM 1090 O O . ASP A 1 137 ? 18.231 -6.927 -28.173 1.00 84.62 137 ASP A O 1
ATOM 1094 N N . ASP A 1 138 ? 18.959 -5.266 -26.861 1.00 84.00 138 ASP A N 1
ATOM 1095 C CA . ASP A 1 138 ? 18.839 -6.045 -25.637 1.00 84.00 138 ASP A CA 1
ATOM 1096 C C . ASP A 1 138 ? 17.364 -6.304 -25.316 1.00 84.00 138 ASP A C 1
ATOM 1098 O O . ASP A 1 138 ? 16.500 -5.441 -25.473 1.00 84.00 138 ASP A O 1
ATOM 1102 N N . ILE A 1 139 ? 17.069 -7.508 -24.828 1.00 84.88 139 ILE A N 1
ATOM 1103 C CA . ILE A 1 139 ? 15.706 -7.890 -24.462 1.00 84.88 139 ILE A CA 1
ATOM 1104 C C . ILE A 1 139 ? 15.432 -7.513 -23.010 1.00 84.88 139 ILE A C 1
ATOM 1106 O O . ILE A 1 139 ? 16.094 -8.005 -22.092 1.00 84.88 139 ILE A O 1
ATOM 1110 N N . ILE A 1 140 ? 14.398 -6.700 -22.820 1.00 81.19 140 ILE A N 1
ATOM 1111 C CA . ILE A 1 140 ? 13.811 -6.372 -21.525 1.00 81.19 140 ILE A CA 1
ATOM 1112 C C . ILE A 1 140 ? 12.655 -7.329 -21.249 1.00 81.19 140 ILE A C 1
ATOM 1114 O O . ILE A 1 140 ? 11.809 -7.573 -22.116 1.00 81.19 140 ILE A O 1
ATOM 1118 N N . GLU A 1 141 ? 12.602 -7.873 -20.034 1.00 82.75 141 GLU A N 1
ATOM 1119 C CA . GLU A 1 141 ? 11.449 -8.649 -19.580 1.00 82.75 141 GLU A CA 1
ATOM 1120 C C . GLU A 1 141 ? 10.507 -7.752 -18.773 1.00 82.75 141 GLU A C 1
ATOM 1122 O O . GLU A 1 141 ? 10.927 -7.082 -17.830 1.00 82.75 141 GLU A O 1
ATOM 1127 N N . LEU A 1 142 ? 9.223 -7.761 -19.127 1.00 78.44 142 LEU A N 1
ATOM 1128 C CA . LEU A 1 142 ? 8.173 -7.056 -18.396 1.00 78.44 142 LEU A CA 1
ATOM 1129 C C . LEU A 1 142 ? 7.235 -8.080 -17.757 1.00 78.44 142 LEU A C 1
ATOM 1131 O O . LEU A 1 142 ? 6.911 -9.098 -18.369 1.00 78.44 142 LEU A O 1
ATOM 1135 N N . SER A 1 143 ? 6.779 -7.820 -16.537 1.00 75.00 143 SER A N 1
ATOM 1136 C CA . SER A 1 143 ? 5.747 -8.612 -15.859 1.00 75.00 143 SER A CA 1
ATOM 1137 C C . SER A 1 143 ? 4.638 -7.689 -15.389 1.00 75.00 143 SER A C 1
ATOM 1139 O O . SER A 1 143 ? 4.889 -6.807 -14.581 1.00 75.00 143 SER A O 1
ATOM 1141 N N . TYR A 1 144 ? 3.418 -7.895 -15.866 1.00 72.12 144 TYR A N 1
ATOM 1142 C CA . TYR A 1 144 ? 2.271 -7.050 -15.554 1.00 72.12 144 TYR A CA 1
ATOM 1143 C C . TYR A 1 144 ? 1.185 -7.824 -14.816 1.00 72.12 144 TYR A C 1
ATOM 1145 O O . TYR A 1 144 ? 0.809 -8.929 -15.205 1.00 72.12 144 TYR A O 1
ATOM 1153 N N . SER A 1 145 ? 0.625 -7.190 -13.796 1.00 63.66 145 SER A N 1
ATOM 1154 C CA . SER A 1 145 ? -0.680 -7.501 -13.232 1.00 63.66 145 SER A CA 1
ATOM 1155 C C . SER A 1 145 ? -1.462 -6.197 -13.034 1.00 63.66 145 SER A C 1
ATOM 1157 O O . SER A 1 145 ? -0.827 -5.152 -12.883 1.00 63.66 145 SER A O 1
ATOM 1159 N N . PRO A 1 146 ? -2.795 -6.241 -12.859 1.00 57.28 146 PRO A N 1
ATOM 1160 C CA . PRO A 1 146 ? -3.607 -5.053 -12.549 1.00 57.28 146 PRO A CA 1
ATOM 1161 C C . PRO A 1 146 ? -3.190 -4.273 -11.285 1.00 57.28 146 PRO A C 1
ATOM 1163 O O . PRO A 1 146 ? -3.826 -3.299 -10.905 1.00 57.28 146 PRO A O 1
ATOM 1166 N N . ARG A 1 147 ? -2.179 -4.750 -10.547 1.00 53.59 147 ARG A N 1
ATOM 1167 C CA . ARG A 1 147 ? -1.655 -4.131 -9.325 1.00 53.59 147 ARG A CA 1
ATOM 1168 C C . ARG A 1 147 ? -0.205 -3.670 -9.432 1.00 53.59 147 ARG A C 1
ATOM 1170 O O . ARG A 1 147 ? 0.260 -3.028 -8.497 1.00 53.59 147 ARG A O 1
ATOM 1177 N N . PHE A 1 148 ? 0.528 -4.075 -10.469 1.00 60.69 148 PHE A N 1
ATOM 1178 C CA . PHE A 1 148 ? 1.924 -3.686 -10.663 1.00 60.69 148 PHE A CA 1
ATOM 1179 C C . PHE A 1 148 ? 2.409 -4.050 -12.067 1.00 60.69 148 PHE A C 1
ATOM 1181 O O . PHE A 1 148 ? 2.026 -5.086 -12.613 1.00 60.69 148 PHE A O 1
ATOM 1188 N N . VAL A 1 149 ? 3.366 -3.285 -12.580 1.00 64.62 149 VAL A N 1
ATOM 1189 C CA . VAL A 1 149 ? 4.229 -3.703 -13.686 1.00 64.62 149 VAL A CA 1
ATOM 1190 C C . VAL A 1 149 ? 5.683 -3.721 -13.181 1.00 64.62 149 VAL A C 1
ATOM 1192 O O . VAL A 1 149 ? 6.157 -2.802 -12.510 1.00 64.62 149 VAL A O 1
ATOM 1195 N N . GLY A 1 150 ? 6.397 -4.804 -13.464 1.00 69.19 150 GLY A N 1
ATOM 1196 C CA . GLY A 1 150 ? 7.817 -4.978 -13.184 1.00 69.19 150 GLY A CA 1
ATOM 1197 C C . GLY A 1 150 ? 8.622 -5.032 -14.473 1.00 69.19 150 GLY A C 1
ATOM 1198 O O . GLY A 1 150 ? 8.166 -5.604 -15.460 1.00 69.19 150 GLY A O 1
ATOM 1199 N N . VAL A 1 151 ? 9.817 -4.453 -14.443 1.00 72.50 151 VAL A N 1
ATOM 1200 C CA . VAL A 1 151 ? 10.790 -4.432 -15.538 1.00 72.50 151 VAL A CA 1
ATOM 1201 C C . VAL A 1 151 ? 12.022 -5.201 -15.095 1.00 72.50 151 VAL A C 1
ATOM 1203 O O . VAL A 1 151 ? 12.372 -5.211 -13.914 1.00 72.50 151 VAL A O 1
ATOM 1206 N N . ARG A 1 152 ? 12.678 -5.870 -16.035 1.00 74.06 152 ARG A N 1
ATOM 1207 C CA . ARG A 1 152 ? 13.920 -6.579 -15.779 1.00 74.06 152 ARG A CA 1
ATOM 1208 C C . ARG A 1 152 ? 14.880 -6.434 -16.952 1.00 74.06 152 ARG A C 1
ATOM 1210 O O . ARG A 1 152 ? 14.575 -6.826 -18.078 1.00 74.06 152 ARG A O 1
ATOM 1217 N N . TYR A 1 153 ? 16.063 -5.920 -16.636 1.00 71.06 153 TYR A N 1
ATOM 1218 C CA . TYR A 1 153 ? 17.166 -5.718 -17.567 1.00 71.06 153 TYR A CA 1
ATOM 1219 C C . TYR A 1 153 ? 18.011 -6.998 -17.728 1.00 71.06 153 TYR A C 1
ATOM 1221 O O . TYR A 1 153 ? 18.108 -7.803 -16.795 1.00 71.06 153 TYR A O 1
ATOM 1229 N N . PRO A 1 154 ? 18.657 -7.214 -18.889 1.00 68.12 154 PRO A N 1
ATOM 1230 C CA . PRO A 1 154 ? 19.361 -8.465 -19.209 1.00 68.12 154 PRO A CA 1
ATOM 1231 C C . PRO A 1 154 ? 20.608 -8.725 -18.348 1.00 68.12 154 PRO A C 1
ATOM 1233 O O . PRO A 1 154 ? 21.006 -9.877 -18.174 1.00 68.12 154 PRO A O 1
ATOM 1236 N N . PHE A 1 155 ? 21.227 -7.677 -17.803 1.00 69.31 155 PHE A N 1
ATOM 1237 C CA . PHE A 1 155 ? 22.422 -7.754 -16.953 1.00 69.31 155 PHE A CA 1
ATOM 1238 C C . PHE A 1 155 ? 22.100 -7.807 -15.455 1.00 69.31 155 PHE A C 1
ATOM 1240 O O . PHE A 1 155 ? 23.015 -7.892 -14.631 1.00 69.31 155 PHE A O 1
ATOM 1247 N N . ASP A 1 156 ? 20.817 -7.805 -15.087 1.00 64.50 156 ASP A N 1
ATOM 1248 C CA . ASP A 1 156 ? 20.401 -7.933 -13.697 1.00 64.50 156 ASP A CA 1
ATOM 1249 C C . ASP A 1 156 ? 20.570 -9.395 -13.234 1.00 64.50 156 ASP A C 1
ATOM 1251 O O . ASP A 1 156 ? 19.707 -10.273 -13.391 1.00 64.50 156 ASP A O 1
ATOM 1255 N N . SER A 1 157 ? 21.784 -9.687 -12.757 1.00 46.44 157 SER A N 1
ATOM 1256 C CA . SER A 1 157 ? 22.258 -11.028 -12.385 1.00 46.44 157 SER A CA 1
ATOM 1257 C C . SER A 1 157 ? 21.593 -11.589 -11.121 1.00 46.44 157 SER A C 1
ATOM 1259 O O . SER A 1 157 ? 21.639 -12.800 -10.885 1.00 46.44 157 SER A O 1
ATOM 1261 N N . ASN A 1 158 ? 20.882 -10.758 -10.352 1.00 46.91 158 ASN A N 1
ATOM 1262 C CA . ASN A 1 158 ? 20.072 -11.202 -9.222 1.00 46.91 158 ASN A CA 1
ATOM 1263 C C . ASN A 1 158 ? 18.722 -11.738 -9.705 1.00 46.91 158 ASN A C 1
ATOM 1265 O O . ASN A 1 158 ? 17.685 -11.081 -9.605 1.00 46.91 158 ASN A O 1
ATOM 1269 N N . ARG A 1 159 ? 18.743 -12.989 -10.190 1.00 43.91 159 ARG A N 1
ATOM 1270 C CA . ARG A 1 159 ? 17.591 -13.710 -10.760 1.00 43.91 159 ARG A CA 1
ATOM 1271 C C . ARG A 1 159 ? 16.311 -13.734 -9.927 1.00 43.91 159 ARG A C 1
ATOM 1273 O O . ARG A 1 159 ? 15.268 -13.987 -10.523 1.00 43.91 159 ARG A O 1
ATOM 1280 N N . GLU A 1 160 ? 16.385 -13.441 -8.633 1.00 38.31 160 GLU A N 1
ATOM 1281 C CA . GLU A 1 160 ? 15.269 -13.546 -7.686 1.00 38.31 160 GLU A CA 1
ATOM 1282 C C . GLU A 1 160 ? 14.918 -12.251 -6.934 1.00 38.31 160 GLU A C 1
ATOM 1284 O O . GLU A 1 160 ? 13.916 -12.241 -6.227 1.00 38.31 160 GLU A O 1
ATOM 1289 N N . LYS A 1 161 ? 15.708 -11.169 -7.035 1.00 38.31 161 LYS A N 1
ATOM 1290 C CA . LYS A 1 161 ? 15.532 -9.996 -6.145 1.00 38.31 161 LYS A CA 1
ATOM 1291 C C . LYS A 1 161 ? 15.393 -8.648 -6.837 1.00 38.31 161 LYS A C 1
ATOM 1293 O O . LYS A 1 161 ? 14.895 -7.722 -6.213 1.00 38.31 161 LYS A O 1
ATOM 1298 N N . ALA A 1 162 ? 15.791 -8.547 -8.098 1.00 38.72 162 ALA A N 1
ATOM 1299 C CA . ALA A 1 162 ? 15.728 -7.308 -8.858 1.00 38.72 162 ALA A CA 1
ATOM 1300 C C . ALA A 1 162 ? 14.740 -7.445 -10.024 1.00 38.72 162 ALA A C 1
ATOM 1302 O O . ALA A 1 162 ? 15.034 -7.156 -11.178 1.00 38.72 162 ALA A O 1
ATOM 1303 N N . GLU A 1 163 ? 13.518 -7.896 -9.723 1.00 40.06 163 GLU A N 1
ATOM 1304 C CA . GLU A 1 163 ? 12.402 -7.285 -10.439 1.00 40.06 163 GLU A CA 1
ATOM 1305 C C . GLU A 1 163 ? 12.481 -5.814 -10.053 1.00 40.06 163 GLU A C 1
ATOM 1307 O O . GLU A 1 163 ? 12.159 -5.441 -8.925 1.00 40.06 163 GLU A O 1
ATOM 1312 N N . SER A 1 164 ? 12.998 -4.987 -10.952 1.00 43.16 164 SER A N 1
ATOM 1313 C CA . SER A 1 164 ? 12.846 -3.554 -10.840 1.00 43.16 164 SER A CA 1
ATOM 1314 C C . SER A 1 164 ? 11.344 -3.318 -11.021 1.00 43.16 164 SER A C 1
ATOM 1316 O O . SER A 1 164 ? 10.842 -3.146 -12.130 1.00 43.16 164 SER A O 1
ATOM 1318 N N . LYS A 1 165 ? 10.588 -3.415 -9.920 1.00 48.81 165 LYS A N 1
ATOM 1319 C CA . LYS A 1 165 ? 9.140 -3.175 -9.816 1.00 48.81 165 LYS A CA 1
ATOM 1320 C C . LYS A 1 165 ? 8.876 -1.676 -9.990 1.00 48.81 165 LYS A C 1
ATOM 1322 O O . LYS A 1 165 ? 8.469 -0.988 -9.067 1.00 48.81 165 LYS A O 1
ATOM 1327 N N . ILE A 1 166 ? 9.252 -1.156 -11.155 1.00 46.06 166 ILE A N 1
ATOM 1328 C CA . ILE A 1 166 ? 9.488 0.268 -11.419 1.00 46.06 166 ILE A CA 1
ATOM 1329 C C . ILE A 1 166 ? 8.344 0.892 -12.223 1.00 46.06 166 ILE A C 1
ATOM 1331 O O . ILE A 1 166 ? 8.232 2.110 -12.299 1.00 46.06 166 ILE A O 1
ATOM 1335 N N . TRP A 1 167 ? 7.428 0.096 -12.767 1.00 45.00 167 TRP A N 1
ATOM 1336 C CA . TRP A 1 167 ? 6.245 0.625 -13.439 1.00 45.00 167 TRP A CA 1
ATOM 1337 C C . TRP A 1 167 ? 5.058 0.700 -12.467 1.00 45.00 167 TRP A C 1
ATOM 1339 O O . TRP A 1 167 ? 4.018 0.064 -12.625 1.00 45.00 167 TRP A O 1
ATOM 1349 N N . SER A 1 168 ? 5.254 1.473 -11.412 1.00 42.94 168 SER A N 1
ATOM 1350 C CA . SER A 1 168 ? 4.274 1.755 -10.364 1.00 42.94 168 SER A CA 1
ATOM 1351 C C . SER A 1 168 ? 3.855 3.215 -10.289 1.00 42.94 168 SER A C 1
ATOM 1353 O O . SER A 1 168 ? 2.930 3.555 -9.556 1.00 42.94 168 SER A O 1
ATOM 1355 N N . GLN A 1 169 ? 4.517 4.074 -11.066 1.00 40.00 169 GLN A N 1
ATOM 1356 C CA . GLN A 1 169 ? 4.085 5.453 -11.295 1.00 40.00 169 GLN A CA 1
ATOM 1357 C C . GLN A 1 169 ? 2.813 5.528 -12.149 1.00 40.00 169 GLN A C 1
ATOM 1359 O O . GLN A 1 169 ? 2.270 6.604 -12.369 1.00 40.00 169 GLN A O 1
ATOM 1364 N N . PHE A 1 170 ? 2.329 4.387 -12.629 1.00 46.41 170 PHE A N 1
ATOM 1365 C CA . PHE A 1 170 ? 1.088 4.302 -13.360 1.00 46.41 170 PHE A CA 1
ATOM 1366 C C . PHE A 1 170 ? -0.023 4.136 -12.342 1.00 46.41 170 PHE A C 1
ATOM 1368 O O . PHE A 1 170 ? -0.187 3.081 -11.725 1.00 46.41 170 PHE A O 1
ATOM 1375 N N . ASP A 1 171 ? -0.717 5.247 -12.102 1.00 40.56 171 ASP A N 1
ATOM 1376 C CA . ASP A 1 171 ? -1.977 5.266 -11.378 1.00 40.56 171 ASP A CA 1
ATOM 1377 C C . ASP A 1 171 ? -2.859 4.106 -11.833 1.00 40.56 171 ASP A C 1
ATOM 1379 O O . ASP A 1 171 ? -2.754 3.649 -12.971 1.00 40.56 171 ASP A O 1
ATOM 1383 N N . GLY A 1 172 ? -3.742 3.632 -10.953 1.00 43.75 172 GLY A N 1
ATOM 1384 C CA . GLY A 1 172 ? -4.785 2.654 -11.283 1.00 43.75 172 GLY A CA 1
ATOM 1385 C C . GLY A 1 172 ? -5.816 3.180 -12.294 1.00 43.75 172 GLY A C 1
ATOM 1386 O O . GLY A 1 172 ? -7.013 2.959 -12.120 1.00 43.75 172 GLY A O 1
ATOM 1387 N N . ASN A 1 173 ? -5.365 3.912 -13.311 1.00 46.88 173 ASN A N 1
ATOM 1388 C CA . ASN A 1 173 ? -6.096 4.285 -14.494 1.00 46.88 173 ASN A CA 1
ATOM 1389 C C . ASN A 1 173 ? -6.378 3.013 -15.279 1.00 46.88 173 ASN A C 1
ATOM 1391 O O . ASN A 1 173 ? -5.471 2.287 -15.681 1.00 46.88 173 ASN A O 1
ATOM 1395 N N . LEU A 1 174 ? -7.665 2.801 -15.536 1.00 47.62 174 LEU A N 1
ATOM 1396 C CA . LEU A 1 174 ? -8.176 1.860 -16.530 1.00 47.62 174 LEU A CA 1
ATOM 1397 C C . LEU A 1 174 ? -7.437 2.000 -17.881 1.00 47.62 174 LEU A C 1
ATOM 1399 O O . LEU A 1 174 ? -7.308 1.022 -18.606 1.00 47.62 174 LEU A O 1
ATOM 1403 N N . ASP A 1 175 ? -6.865 3.179 -18.153 1.00 58.41 175 ASP A N 1
ATOM 1404 C CA . ASP A 1 175 ? -6.055 3.471 -19.335 1.00 58.41 175 ASP A CA 1
ATOM 1405 C C . ASP A 1 175 ? -4.749 2.660 -19.417 1.00 58.41 175 ASP A C 1
ATOM 1407 O O . ASP A 1 175 ? -4.295 2.384 -20.523 1.00 58.41 175 ASP A O 1
ATOM 1411 N N . LEU A 1 176 ? -4.132 2.241 -18.299 1.00 65.69 176 LEU A N 1
ATOM 1412 C CA . LEU A 1 176 ? -2.906 1.428 -18.348 1.00 65.69 176 LEU A CA 1
ATOM 1413 C C . LEU A 1 176 ? -3.198 0.007 -18.837 1.00 65.69 176 LEU A C 1
ATOM 1415 O O . LEU A 1 176 ? -2.423 -0.541 -19.616 1.00 65.69 176 LEU A O 1
ATOM 1419 N N . ASP A 1 177 ? -4.301 -0.585 -18.382 1.00 67.31 177 ASP A N 1
ATOM 1420 C CA . ASP A 1 177 ? -4.702 -1.939 -18.768 1.00 67.31 177 ASP A CA 1
ATOM 1421 C C . ASP A 1 177 ? -4.976 -1.983 -20.279 1.00 67.31 177 ASP A C 1
ATOM 1423 O O . ASP A 1 177 ? -4.386 -2.799 -20.991 1.00 67.31 177 ASP A O 1
ATOM 1427 N N . ASP A 1 178 ? -5.767 -1.024 -20.774 1.00 71.50 178 ASP A N 1
ATOM 1428 C CA . ASP A 1 178 ? -6.052 -0.848 -22.201 1.00 71.50 178 ASP A CA 1
ATOM 1429 C C . ASP A 1 178 ? -4.769 -0.561 -22.998 1.00 71.50 178 ASP A C 1
ATOM 1431 O O . ASP A 1 178 ? -4.544 -1.130 -24.068 1.00 71.50 178 ASP A O 1
ATOM 1435 N N . TRP A 1 179 ? -3.874 0.277 -22.469 1.00 74.50 179 TRP A N 1
ATOM 1436 C CA . TRP A 1 179 ? -2.609 0.589 -23.126 1.00 74.50 179 TRP A CA 1
ATOM 1437 C C . TRP A 1 179 ? -1.699 -0.642 -23.233 1.00 74.50 179 TRP A C 1
ATOM 1439 O O . TRP A 1 179 ? -1.108 -0.886 -24.286 1.00 74.50 179 TRP A O 1
ATOM 1449 N N . ILE A 1 180 ? -1.611 -1.463 -22.183 1.00 76.06 180 ILE A N 1
ATOM 1450 C CA . ILE A 1 180 ? -0.841 -2.714 -22.191 1.00 76.06 180 ILE A CA 1
ATOM 1451 C C . ILE A 1 180 ? -1.439 -3.705 -23.196 1.00 76.06 180 ILE A C 1
ATOM 1453 O O . ILE A 1 180 ? -0.686 -4.327 -23.950 1.00 76.06 180 ILE A O 1
ATOM 1457 N N . GLU A 1 181 ? -2.766 -3.830 -23.257 1.00 75.12 181 GLU A N 1
ATOM 1458 C CA . GLU A 1 181 ? -3.437 -4.678 -24.251 1.00 75.12 181 GLU A CA 1
ATOM 1459 C C . GLU A 1 181 ? -3.201 -4.202 -25.691 1.00 75.12 181 GLU A C 1
ATOM 1461 O O . GLU A 1 181 ? -3.014 -5.021 -26.590 1.00 75.12 181 GLU A O 1
ATOM 1466 N N . VAL A 1 182 ? -3.151 -2.891 -25.928 1.00 80.25 182 VAL A N 1
ATOM 1467 C CA . VAL A 1 182 ? -2.922 -2.335 -27.271 1.00 80.25 182 VAL A CA 1
ATOM 1468 C C . VAL A 1 182 ? -1.450 -2.420 -27.684 1.00 80.25 182 VAL A C 1
ATOM 1470 O O . VAL A 1 182 ? -1.149 -2.726 -28.841 1.00 80.25 182 VAL A O 1
ATOM 1473 N N . HIS A 1 183 ? -0.524 -2.145 -26.764 1.00 80.56 183 HIS A N 1
ATOM 1474 C CA . HIS A 1 183 ? 0.877 -1.890 -27.102 1.00 80.56 183 HIS A CA 1
ATOM 1475 C C . HIS A 1 183 ? 1.847 -3.007 -26.704 1.00 80.56 183 HIS A C 1
ATOM 1477 O O . HIS A 1 183 ? 2.858 -3.192 -27.386 1.00 80.56 183 HIS A O 1
ATOM 1483 N N . LEU A 1 184 ? 1.565 -3.763 -25.638 1.00 82.75 184 LEU A N 1
ATOM 1484 C CA . LEU A 1 184 ? 2.449 -4.831 -25.155 1.00 82.75 184 LEU A CA 1
ATOM 1485 C C . LEU A 1 184 ? 1.992 -6.238 -25.549 1.00 82.75 184 LEU A C 1
ATOM 1487 O O . LEU A 1 184 ? 2.834 -7.133 -25.619 1.00 82.75 184 LEU A O 1
ATOM 1491 N N . GLU A 1 185 ? 0.714 -6.450 -25.873 1.00 84.94 185 GLU A N 1
ATOM 1492 C CA . GLU A 1 185 ? 0.186 -7.765 -26.272 1.00 84.94 185 GLU A CA 1
ATOM 1493 C C . GLU A 1 185 ? 0.985 -8.464 -27.396 1.00 84.94 185 GLU A C 1
ATOM 1495 O O . GLU A 1 185 ? 1.228 -9.668 -27.267 1.00 84.94 185 GLU A O 1
ATOM 1500 N N . PRO A 1 186 ? 1.505 -7.770 -28.437 1.00 87.81 186 PRO A N 1
ATOM 1501 C CA . PRO A 1 186 ? 2.346 -8.403 -29.461 1.00 87.81 186 PRO A CA 1
ATOM 1502 C C . PRO A 1 186 ? 3.635 -9.045 -28.921 1.00 87.81 186 PRO A C 1
ATOM 1504 O O . PRO A 1 186 ? 4.196 -9.937 -29.555 1.00 87.81 186 PRO A O 1
ATOM 1507 N N . TYR A 1 187 ? 4.099 -8.604 -27.752 1.00 87.56 187 TYR A N 1
ATOM 1508 C CA . TYR A 1 187 ? 5.319 -9.072 -27.095 1.00 87.56 187 TYR A CA 1
ATOM 1509 C C . TYR A 1 187 ? 5.043 -10.102 -25.993 1.00 87.56 187 TYR A C 1
ATOM 1511 O O . TYR A 1 187 ? 5.961 -10.479 -25.256 1.00 87.56 187 TYR A O 1
ATOM 1519 N N . CYS A 1 188 ? 3.788 -10.534 -25.835 1.00 88.12 188 CYS A N 1
ATOM 1520 C CA . CYS A 1 188 ? 3.371 -11.452 -24.783 1.00 88.12 188 CYS A CA 1
ATOM 1521 C C . CYS A 1 188 ? 4.003 -12.834 -24.985 1.00 88.12 188 CYS A C 1
ATOM 1523 O O . CYS A 1 188 ? 3.839 -13.477 -26.021 1.00 88.12 188 CYS A O 1
ATOM 1525 N N . VAL A 1 189 ? 4.716 -13.312 -23.965 1.00 88.12 189 VAL A N 1
ATOM 1526 C CA . VAL A 1 189 ? 5.372 -14.631 -23.954 1.00 88.12 189 VAL A CA 1
ATOM 1527 C C . VAL A 1 189 ? 4.680 -15.633 -23.027 1.00 88.12 189 VAL A C 1
ATOM 1529 O O . VAL A 1 189 ? 5.143 -16.765 -22.883 1.00 88.12 189 VAL A O 1
ATOM 1532 N N . GLY A 1 190 ? 3.570 -15.236 -22.399 1.00 83.44 190 GLY A N 1
ATOM 1533 C CA . GLY A 1 190 ? 2.716 -16.105 -21.594 1.00 83.44 190 GLY A CA 1
ATOM 1534 C C . GLY A 1 190 ? 2.424 -15.567 -20.195 1.00 83.44 190 GLY A C 1
ATOM 1535 O O . GLY A 1 190 ? 2.644 -14.398 -19.885 1.00 83.44 190 GLY A O 1
ATOM 1536 N N . LEU A 1 191 ? 1.909 -16.451 -19.339 1.00 77.75 191 LEU A N 1
ATOM 1537 C CA . LEU A 1 191 ? 1.521 -16.133 -17.964 1.00 77.75 191 LEU A CA 1
ATOM 1538 C C . LEU A 1 191 ? 2.620 -16.535 -16.968 1.00 77.75 191 LEU A C 1
ATOM 1540 O O . LEU A 1 191 ? 3.187 -17.624 -17.035 1.00 77.75 191 LEU A O 1
ATOM 1544 N N . GLY A 1 192 ? 2.906 -15.648 -16.020 1.00 63.53 192 GLY A N 1
ATOM 1545 C CA . GLY A 1 192 ? 3.721 -15.882 -14.835 1.00 63.53 192 GLY A CA 1
ATOM 1546 C C . GLY A 1 192 ? 2.923 -16.414 -13.641 1.00 63.53 192 GLY A C 1
ATOM 1547 O O . GLY A 1 192 ? 1.714 -16.640 -13.710 1.00 63.53 192 GLY A O 1
ATOM 1548 N N . CYS A 1 193 ? 3.604 -16.582 -12.502 1.00 54.19 193 CYS A N 1
ATOM 1549 C CA . CYS A 1 193 ? 2.950 -16.900 -11.232 1.00 54.19 193 CYS A CA 1
ATOM 1550 C C . CYS A 1 193 ? 1.912 -15.823 -10.871 1.00 54.19 193 CYS A C 1
ATOM 1552 O O . CYS A 1 193 ? 2.183 -14.632 -10.993 1.00 54.19 193 CYS A O 1
ATOM 1554 N N . GLY A 1 194 ? 0.728 -16.236 -10.408 1.00 57.09 194 GLY A N 1
ATOM 1555 C CA . GLY A 1 194 ? -0.317 -15.304 -9.962 1.00 57.09 194 GLY A CA 1
ATOM 1556 C C . GLY A 1 194 ? -1.095 -14.597 -11.079 1.00 57.09 194 GLY A C 1
ATOM 1557 O O . GLY A 1 194 ? -1.706 -13.570 -10.808 1.00 57.09 194 GLY A O 1
ATOM 1558 N N . CYS A 1 195 ? -1.109 -15.148 -12.300 1.00 59.59 195 CYS A N 1
ATOM 1559 C CA . CYS A 1 195 ? -1.808 -14.608 -13.482 1.00 59.59 195 CYS A CA 1
ATOM 1560 C C . CYS A 1 195 ? -1.210 -13.319 -14.071 1.00 59.59 195 CYS A C 1
ATOM 1562 O O . CYS A 1 195 ? -1.867 -12.658 -14.870 1.00 59.59 195 CYS A O 1
ATOM 1564 N N . ALA A 1 196 ? 0.028 -12.966 -13.719 1.00 70.38 196 ALA A N 1
ATOM 1565 C CA . ALA A 1 196 ? 0.712 -11.841 -14.350 1.00 70.38 196 ALA A CA 1
ATOM 1566 C C . ALA A 1 196 ? 1.066 -12.172 -15.814 1.00 70.38 196 ALA A C 1
ATOM 1568 O O . ALA A 1 196 ? 1.637 -13.233 -16.067 1.00 70.38 196 ALA A O 1
ATOM 1569 N N . LYS A 1 197 ? 0.772 -11.293 -16.779 1.00 78.94 197 LYS A N 1
ATOM 1570 C CA . LYS A 1 197 ? 1.260 -11.442 -18.164 1.00 78.94 197 LYS A CA 1
ATOM 1571 C C . LYS A 1 197 ? 2.749 -11.094 -18.213 1.00 78.94 197 LYS A C 1
ATOM 1573 O O . LYS A 1 197 ? 3.186 -10.144 -17.564 1.00 78.94 197 LYS A O 1
ATOM 1578 N N . LYS A 1 198 ? 3.531 -11.870 -18.960 1.00 84.81 198 LYS A N 1
ATOM 1579 C CA . LYS A 1 198 ? 4.961 -11.635 -19.178 1.00 84.81 198 LYS A CA 1
ATOM 1580 C C . LYS A 1 198 ? 5.209 -11.229 -20.620 1.00 84.81 198 LYS A C 1
ATOM 1582 O O . LYS A 1 198 ? 4.674 -11.863 -21.528 1.00 84.81 198 LYS A O 1
ATOM 1587 N N . TYR A 1 199 ? 6.079 -10.249 -20.822 1.00 86.12 199 TYR A N 1
ATOM 1588 C CA . TYR A 1 199 ? 6.450 -9.745 -22.140 1.00 86.12 199 TYR A CA 1
ATOM 1589 C C . TYR A 1 199 ? 7.964 -9.735 -22.316 1.00 86.12 199 TYR A C 1
ATOM 1591 O O . TYR A 1 199 ? 8.710 -9.594 -21.343 1.00 86.12 199 TYR A O 1
ATOM 1599 N N . LYS A 1 200 ? 8.412 -9.878 -23.563 1.00 88.81 200 LYS A N 1
ATOM 1600 C CA . LYS A 1 200 ? 9.813 -9.701 -23.957 1.00 88.81 200 LYS A CA 1
ATOM 1601 C C . LYS A 1 200 ? 9.887 -8.678 -25.074 1.00 88.81 200 LYS A C 1
ATOM 1603 O O . LYS A 1 200 ? 9.416 -8.949 -26.174 1.00 88.81 200 LYS A O 1
ATOM 1608 N N . VAL A 1 201 ? 10.479 -7.528 -24.781 1.00 86.81 201 VAL A N 1
ATOM 1609 C CA . VAL A 1 201 ? 10.499 -6.377 -25.686 1.00 86.81 201 VAL A CA 1
ATOM 1610 C C . VAL A 1 201 ? 11.952 -5.975 -25.938 1.00 86.81 201 VAL A C 1
ATOM 1612 O O . VAL A 1 201 ? 12.714 -5.876 -24.973 1.00 86.81 201 VAL A O 1
ATOM 1615 N N . PRO A 1 202 ? 12.372 -5.746 -27.194 1.00 88.56 202 PRO A N 1
ATOM 1616 C CA . PRO A 1 202 ? 13.632 -5.065 -27.475 1.00 88.56 202 PRO A CA 1
ATOM 1617 C C . PRO A 1 202 ? 13.666 -3.697 -26.787 1.00 88.56 202 PRO A C 1
ATOM 1619 O O . PRO A 1 202 ? 12.673 -2.966 -26.817 1.00 88.56 202 PRO A O 1
ATOM 1622 N N . TYR A 1 203 ? 14.792 -3.320 -26.184 1.00 83.25 203 TYR A N 1
ATOM 1623 C CA . TYR A 1 203 ? 14.882 -2.088 -25.400 1.00 83.25 203 TYR A CA 1
ATOM 1624 C C . TYR A 1 203 ? 14.481 -0.844 -26.193 1.00 83.25 203 TYR A C 1
ATOM 1626 O O . TYR A 1 203 ? 13.751 -0.008 -25.673 1.00 83.25 203 TYR A O 1
ATOM 1634 N N . ARG A 1 204 ? 14.866 -0.750 -27.470 1.00 83.81 204 A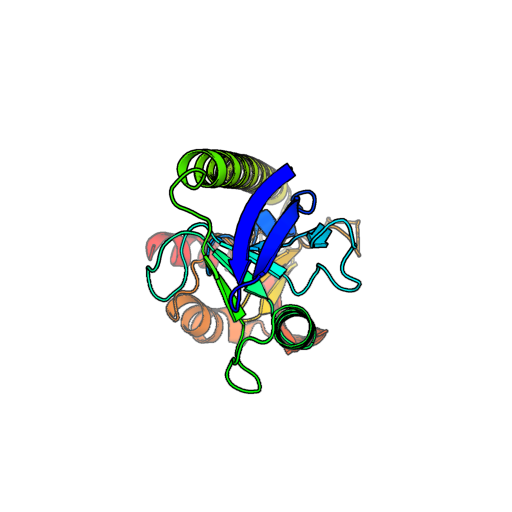RG A N 1
ATOM 1635 C CA . ARG A 1 204 ? 14.462 0.364 -28.348 1.00 83.81 204 ARG A CA 1
ATOM 1636 C C . ARG A 1 204 ? 12.939 0.545 -28.433 1.00 83.81 204 ARG A C 1
ATOM 1638 O O . ARG A 1 204 ? 12.442 1.665 -28.483 1.00 83.81 204 ARG A O 1
ATOM 1645 N N . GLU A 1 205 ? 12.200 -0.563 -28.455 1.00 84.50 205 GLU A N 1
ATOM 1646 C CA . GLU A 1 205 ? 10.741 -0.578 -28.553 1.00 84.50 205 GLU A CA 1
ATOM 1647 C C . GLU A 1 205 ? 10.137 -0.286 -27.182 1.00 84.50 205 GLU A C 1
ATOM 1649 O O . GLU A 1 205 ? 9.230 0.531 -27.085 1.00 84.50 205 GLU A O 1
ATOM 1654 N N . TYR A 1 206 ? 10.705 -0.850 -26.113 1.00 81.56 206 TYR A N 1
ATOM 1655 C CA . TYR A 1 206 ? 10.341 -0.514 -24.737 1.00 81.56 206 TYR A CA 1
ATOM 1656 C C . TYR A 1 206 ? 10.529 0.980 -24.418 1.00 81.56 206 TYR A C 1
ATOM 1658 O O . TYR A 1 206 ? 9.634 1.589 -23.838 1.00 81.56 206 TYR A O 1
ATOM 1666 N N . ALA A 1 207 ? 11.650 1.584 -24.816 1.00 77.62 207 ALA A N 1
ATOM 1667 C CA . ALA A 1 207 ? 11.941 2.996 -24.583 1.00 77.62 207 ALA A CA 1
ATOM 1668 C C . ALA A 1 207 ? 10.940 3.900 -25.319 1.00 77.62 207 ALA A C 1
ATOM 1670 O O . ALA A 1 207 ? 10.342 4.783 -24.710 1.00 77.62 207 ALA A O 1
ATOM 1671 N N . ALA A 1 208 ? 10.671 3.613 -26.599 1.00 82.00 208 ALA A N 1
ATOM 1672 C CA . ALA A 1 208 ? 9.669 4.340 -27.379 1.00 82.00 208 ALA A CA 1
ATOM 1673 C C . ALA A 1 208 ? 8.256 4.210 -26.786 1.00 82.00 208 ALA A C 1
ATOM 1675 O O . ALA A 1 208 ? 7.493 5.175 -26.760 1.00 82.00 208 ALA A O 1
ATOM 1676 N N . LEU A 1 209 ? 7.913 3.017 -26.297 1.00 79.19 209 LEU A N 1
ATOM 1677 C CA . LEU A 1 209 ? 6.655 2.733 -25.619 1.00 79.19 209 LEU A CA 1
ATOM 1678 C C . LEU A 1 209 ? 6.533 3.507 -24.295 1.00 79.19 209 LEU A C 1
ATOM 1680 O O . LEU A 1 209 ? 5.501 4.124 -24.041 1.00 79.19 209 LEU A O 1
ATOM 1684 N N . LEU A 1 210 ? 7.590 3.541 -23.482 1.00 74.06 210 LEU A N 1
ATOM 1685 C CA . LEU A 1 210 ? 7.620 4.306 -22.236 1.00 74.06 210 LEU A CA 1
ATOM 1686 C C . LEU A 1 210 ? 7.472 5.814 -22.488 1.00 74.06 210 LEU A C 1
ATOM 1688 O O . LEU A 1 210 ? 6.703 6.474 -21.790 1.00 74.06 210 LEU A O 1
ATOM 1692 N N . ASP A 1 211 ? 8.163 6.356 -23.490 1.00 74.69 211 ASP A N 1
ATOM 1693 C CA . ASP A 1 211 ? 8.055 7.770 -23.866 1.00 74.69 211 ASP A CA 1
ATOM 1694 C C . ASP A 1 211 ? 6.656 8.115 -24.394 1.00 74.69 211 ASP A C 1
ATOM 1696 O O . ASP A 1 211 ? 6.082 9.138 -24.013 1.00 74.69 211 ASP A O 1
ATOM 1700 N N . ALA A 1 212 ? 6.073 7.243 -25.225 1.00 74.50 212 ALA A N 1
ATOM 1701 C CA . ALA A 1 212 ? 4.716 7.412 -25.739 1.00 74.50 212 ALA A CA 1
ATOM 1702 C C . ALA A 1 212 ? 3.672 7.411 -24.616 1.00 74.50 212 ALA A C 1
ATOM 1704 O O . ALA A 1 212 ? 2.742 8.213 -24.652 1.00 74.50 212 ALA A O 1
ATOM 1705 N N . TYR A 1 213 ? 3.840 6.542 -23.617 1.00 71.81 213 TYR A N 1
ATOM 1706 C CA . TYR A 1 213 ? 2.973 6.514 -22.446 1.00 71.81 213 TYR A CA 1
ATOM 1707 C C . TYR A 1 213 ? 3.144 7.776 -21.584 1.00 71.81 213 TYR A C 1
ATOM 1709 O O . TYR A 1 213 ? 2.159 8.413 -21.224 1.00 71.81 213 TYR A O 1
ATOM 1717 N N . LYS A 1 214 ? 4.386 8.194 -21.292 1.00 66.62 214 LYS A N 1
ATOM 1718 C CA . LYS A 1 214 ? 4.667 9.417 -20.511 1.00 66.62 214 LYS A CA 1
ATOM 1719 C C . LYS A 1 214 ? 4.071 10.675 -21.143 1.00 66.62 214 LYS A C 1
ATOM 1721 O O . LYS A 1 214 ? 3.687 11.578 -20.417 1.00 66.62 214 LYS A O 1
ATOM 1726 N N . ALA A 1 215 ? 3.988 10.738 -22.470 1.00 68.69 215 ALA A N 1
ATOM 1727 C CA . ALA A 1 215 ? 3.375 11.860 -23.178 1.00 68.69 215 ALA A CA 1
ATOM 1728 C C . ALA A 1 215 ? 1.837 11.925 -23.047 1.00 68.69 215 ALA A C 1
ATOM 1730 O O . ALA A 1 215 ? 1.247 12.930 -23.445 1.00 68.69 215 ALA A O 1
ATOM 1731 N N . GLN A 1 216 ? 1.190 10.864 -22.551 1.00 65.31 216 GLN A N 1
ATOM 1732 C CA . GLN A 1 216 ? -0.261 10.793 -22.327 1.00 65.31 216 GLN A CA 1
ATOM 1733 C C . GLN A 1 216 ? -0.669 11.116 -20.879 1.00 65.31 216 GLN A C 1
ATOM 1735 O O . GLN A 1 216 ? -1.856 11.335 -20.638 1.00 65.31 216 GLN A O 1
ATOM 1740 N N . LEU A 1 217 ? 0.293 11.138 -19.947 1.00 59.47 217 LEU A N 1
ATOM 1741 C CA . LEU A 1 217 ? 0.116 11.552 -18.550 1.00 59.47 217 LEU A CA 1
ATOM 1742 C C . LEU A 1 217 ? 0.147 13.081 -18.407 1.00 59.47 217 LEU A C 1
ATOM 1744 O O . LEU A 1 217 ? -0.627 13.594 -17.568 1.00 59.47 217 LEU A O 1
#

Sequence (217 aa):
MEFRFETELGGKNAVFELRTAPLTDEDAAKKTTLRGYKCEQVMVNGEALKNPAFISCYAETNKKEGPALCFKFGMAKWIEEQFGIENKKGQALYVAIPESVQAAYLEQIESLDKEIEELQAEAEKRRDENDKNVRDDDIIELSYSPRFVGVRYPFDSNREKAESKIWSQFDGNLDLDDWIEVHLEPYCVGLGCGCAKKYKVPYREYAALLDAYKAQL

Radius of gyration: 20.75 Å; chains: 1; bounding box: 46×32×55 Å